Protein AF-A0A835Q3A0-F1 (afdb_monomer_lite)

Organism: Vanilla planifolia (NCBI:txid51239)

Foldseek 3Di:
DVVVVVVVVVVVVVLVVLVVVLVVLLVVLVVLVVQLVVCLLCVLAPCCVPPVVVVLCVVQQDPVCHPQRSLQVNAQVSLVVSQVSLVVSVVSCVVSVDPVPDVVVVVVVQQQPFPDDDDPLHTDGNLNVVVVVVLVVSLVSQLVSQLVVQLVVQDQVVQVVVVHGSVLSSLLSSLVSLVVSLLVLLLCLQVLCLQPTSVQVSSPHHNVNSVSSNLVSLVSSLVSLVSSLVSVCVSCVVVVNNCQCVAQDPDAFGNVLSVQLSVLSVQLNVCPPPVNCVVPVVSNVVSVVSVVSNLVSVCSGGHPSSNSNNVNSVVSNVVSVVVVVVVVPDDWAWDDWDQDPVRDIDIDTDDDDD

Radius of gyration: 24.84 Å; chains: 1; bounding box: 68×43×88 Å

InterPro domains:
  IPR013130 Ferric reductase transmembrane component-like domain [PF01794] (178-298)
  IPR050369 Respiratory burst oxidase/Ferric reductase [PTHR11972] (27-352)

Structure (mmCIF, N/CA/C/O backbone):
data_AF-A0A835Q3A0-F1
#
_entry.id   AF-A0A835Q3A0-F1
#
loop_
_atom_site.group_PDB
_atom_site.id
_atom_site.type_symbol
_atom_site.label_atom_id
_atom_site.label_alt_id
_atom_site.label_comp_id
_atom_site.label_asym_id
_atom_site.label_entity_id
_atom_site.label_seq_id
_atom_site.pdbx_PDB_ins_code
_atom_site.Cartn_x
_atom_site.Cartn_y
_atom_site.Cartn_z
_atom_site.occupancy
_atom_site.B_iso_or_equiv
_atom_site.auth_seq_id
_atom_site.auth_comp_id
_atom_site.auth_asym_id
_atom_site.auth_atom_id
_atom_site.pdbx_PDB_model_num
ATOM 1 N N . MET A 1 1 ? 6.844 18.617 -57.669 1.00 52.28 1 MET A N 1
ATOM 2 C CA . MET A 1 1 ? 7.181 19.299 -56.396 1.00 52.28 1 MET A CA 1
ATOM 3 C C . MET A 1 1 ? 6.012 19.268 -55.406 1.00 52.28 1 MET A C 1
ATOM 5 O O . MET A 1 1 ? 6.241 18.992 -54.233 1.00 52.28 1 MET A O 1
ATOM 9 N N . ASP A 1 2 ? 4.765 19.418 -55.865 1.00 52.25 2 ASP A N 1
ATOM 10 C CA . ASP A 1 2 ? 3.571 19.486 -54.996 1.00 52.25 2 ASP A CA 1
ATOM 11 C C . ASP A 1 2 ? 3.225 18.208 -54.213 1.00 52.25 2 ASP A C 1
ATOM 13 O O . ASP A 1 2 ? 2.749 18.283 -53.082 1.00 52.25 2 ASP A O 1
ATOM 17 N N . VAL A 1 3 ? 3.536 17.020 -54.742 1.00 52.47 3 VAL A N 1
ATOM 18 C CA . VAL A 1 3 ? 3.304 15.741 -54.034 1.00 52.47 3 VAL A CA 1
ATOM 19 C C . VAL A 1 3 ? 4.226 15.583 -52.812 1.00 52.47 3 VAL A C 1
ATOM 21 O O . VAL A 1 3 ? 3.828 15.022 -51.791 1.00 52.47 3 VAL A O 1
ATOM 24 N N . ILE A 1 4 ? 5.445 16.131 -52.882 1.00 52.09 4 ILE A N 1
ATOM 25 C CA . ILE A 1 4 ? 6.441 16.078 -51.798 1.00 52.09 4 ILE A CA 1
ATOM 26 C C . ILE A 1 4 ? 6.119 17.123 -50.718 1.00 52.09 4 ILE A C 1
ATOM 28 O O . ILE A 1 4 ? 6.243 16.849 -49.525 1.00 52.09 4 ILE A O 1
ATOM 32 N N . LEU A 1 5 ? 5.633 18.301 -51.116 1.00 48.31 5 LEU A N 1
ATOM 33 C CA . LEU A 1 5 ? 5.180 19.333 -50.180 1.00 48.31 5 LEU A CA 1
ATOM 34 C C . LEU A 1 5 ? 3.901 18.906 -49.442 1.00 48.31 5 LEU A C 1
ATOM 36 O O . LEU A 1 5 ? 3.820 19.067 -48.225 1.00 48.31 5 LEU A O 1
ATOM 40 N N . SER A 1 6 ? 2.947 18.273 -50.135 1.00 49.34 6 SER A N 1
ATOM 41 C CA . SER A 1 6 ? 1.714 17.740 -49.535 1.00 49.34 6 SER A CA 1
ATOM 42 C C . SER A 1 6 ? 1.980 16.612 -48.527 1.00 49.34 6 SER A C 1
ATOM 44 O O . SER A 1 6 ? 1.381 16.582 -47.447 1.00 49.34 6 SER A O 1
ATOM 46 N N . SER A 1 7 ? 2.916 15.703 -48.828 1.00 51.97 7 SER A N 1
ATOM 47 C CA . SER A 1 7 ? 3.287 14.614 -47.914 1.00 51.97 7 SER A CA 1
ATOM 48 C C . SER A 1 7 ? 4.068 15.116 -46.694 1.00 51.97 7 SER A C 1
ATOM 50 O O . SER A 1 7 ? 3.808 14.667 -45.577 1.00 51.97 7 SER A O 1
ATOM 52 N N . SER A 1 8 ? 4.950 16.105 -46.876 1.00 50.88 8 SER A N 1
ATOM 53 C CA . SER A 1 8 ? 5.692 16.755 -45.790 1.00 50.88 8 SER A CA 1
ATOM 54 C C . SER A 1 8 ? 4.768 17.530 -44.841 1.00 50.88 8 SER A C 1
ATOM 56 O O . SER A 1 8 ? 4.844 17.350 -43.625 1.00 50.88 8 SER A O 1
ATOM 58 N N . PHE A 1 9 ? 3.808 18.299 -45.372 1.00 54.09 9 PHE A N 1
ATOM 59 C CA . PHE A 1 9 ? 2.804 19.005 -44.563 1.00 54.09 9 PHE A CA 1
ATOM 60 C C . PHE A 1 9 ? 1.886 18.048 -43.789 1.00 54.09 9 PHE A C 1
ATOM 62 O O . PHE A 1 9 ? 1.622 18.276 -42.606 1.00 54.09 9 PHE A O 1
ATOM 69 N N . LYS A 1 10 ? 1.438 16.946 -44.410 1.00 55.72 10 LYS A N 1
ATOM 70 C CA . LYS A 1 10 ? 0.652 15.904 -43.722 1.00 55.72 10 LYS A CA 1
ATOM 71 C C . LYS A 1 10 ? 1.445 15.234 -42.600 1.00 55.72 10 LYS A C 1
ATOM 73 O O . LYS A 1 10 ? 0.894 15.006 -41.525 1.00 55.72 10 LYS A O 1
ATOM 78 N N . LYS A 1 11 ? 2.739 14.973 -42.813 1.00 60.59 11 LYS A N 1
ATOM 79 C CA . LYS A 1 11 ? 3.632 14.390 -41.802 1.00 60.59 11 LYS A CA 1
ATOM 80 C C . LYS A 1 11 ? 3.859 15.345 -40.623 1.00 60.59 11 LYS A C 1
ATOM 82 O O . LYS A 1 11 ? 3.692 14.941 -39.477 1.00 60.59 11 LYS A O 1
ATOM 87 N N . HIS A 1 12 ? 4.106 16.628 -40.891 1.00 60.19 12 HIS A N 1
ATOM 88 C CA . HIS A 1 12 ? 4.234 17.661 -39.854 1.00 60.19 12 HIS A CA 1
ATOM 89 C C . HIS A 1 12 ? 2.935 17.873 -39.055 1.00 60.19 12 HIS A C 1
ATOM 91 O O . HIS A 1 12 ? 2.967 18.049 -37.833 1.00 60.19 12 HIS A O 1
ATOM 97 N N . GLY A 1 13 ? 1.779 17.825 -39.726 1.00 63.88 13 GLY A N 1
ATOM 98 C CA . GLY A 1 13 ? 0.463 17.880 -39.086 1.00 63.88 13 GLY A CA 1
ATOM 99 C C . GLY A 1 13 ? 0.198 16.677 -38.176 1.00 63.88 13 GLY A C 1
ATOM 100 O O . GLY A 1 13 ? -0.228 16.857 -37.034 1.00 63.88 13 GLY A O 1
ATOM 101 N N . ALA A 1 14 ? 0.522 15.465 -38.636 1.00 66.12 14 ALA A N 1
ATOM 102 C CA . ALA A 1 14 ? 0.386 14.232 -37.859 1.00 66.12 14 ALA A CA 1
ATOM 103 C C . ALA A 1 14 ? 1.321 14.195 -36.634 1.00 66.12 14 ALA A C 1
ATOM 105 O O . ALA A 1 14 ? 0.900 13.803 -35.544 1.00 66.12 14 ALA A O 1
ATOM 106 N N . GLU A 1 15 ? 2.561 14.674 -36.763 1.00 70.81 15 GLU A N 1
ATOM 107 C CA . GLU A 1 15 ? 3.509 14.800 -35.645 1.00 70.81 15 GLU A CA 1
ATOM 108 C C . GLU A 1 15 ? 3.048 15.842 -34.611 1.00 70.81 15 GLU A C 1
ATOM 110 O O . GLU A 1 15 ? 3.158 15.637 -33.400 1.00 70.81 15 GLU A O 1
ATOM 115 N N . LYS A 1 16 ? 2.483 16.971 -35.058 1.00 74.38 16 LYS A N 1
ATOM 116 C CA . LYS A 1 16 ? 1.887 17.973 -34.159 1.00 74.38 16 LYS A CA 1
ATOM 117 C C . LYS A 1 16 ? 0.661 17.416 -33.430 1.00 74.38 16 LYS A C 1
ATOM 119 O O . LYS A 1 16 ? 0.540 17.619 -32.225 1.00 74.38 16 LYS A O 1
ATOM 124 N N . LEU A 1 17 ? -0.204 16.681 -34.126 1.00 78.06 17 LEU A N 1
ATOM 125 C CA . LEU A 1 17 ? -1.385 16.054 -33.535 1.00 78.06 17 LEU A CA 1
ATOM 126 C C . LEU A 1 17 ? -0.995 14.994 -32.493 1.00 78.06 17 LEU A C 1
ATOM 128 O O . LEU A 1 17 ? -1.511 15.012 -31.379 1.00 78.06 17 LEU A O 1
ATOM 132 N N . THR A 1 18 ? -0.025 14.132 -32.807 1.00 79.88 18 THR A N 1
ATOM 133 C CA . THR A 1 18 ? 0.486 13.098 -31.887 1.00 79.88 18 THR A CA 1
ATOM 134 C C . THR A 1 18 ? 1.050 13.714 -30.603 1.00 79.88 18 THR A C 1
ATOM 136 O O . THR A 1 18 ? 0.754 13.239 -29.508 1.00 79.88 18 THR A O 1
ATOM 139 N N . ARG A 1 19 ? 1.784 14.831 -30.709 1.00 80.38 19 ARG A N 1
ATOM 140 C CA . ARG A 1 19 ? 2.273 15.594 -29.547 1.00 80.38 19 ARG A CA 1
ATOM 141 C C . ARG A 1 19 ? 1.156 16.128 -28.661 1.00 80.38 19 ARG A C 1
ATOM 143 O O . ARG A 1 19 ? 1.252 16.040 -27.438 1.00 80.38 19 ARG A O 1
ATOM 150 N N . VAL A 1 20 ? 0.101 16.674 -29.266 1.00 85.44 20 VAL A N 1
ATOM 151 C CA . VAL A 1 20 ? -1.068 17.172 -28.527 1.00 85.44 20 VAL A CA 1
ATOM 152 C C . VAL A 1 20 ? -1.749 16.026 -27.778 1.00 85.44 20 VAL A C 1
ATOM 154 O O . VAL A 1 20 ? -2.040 16.174 -26.593 1.00 85.44 20 VAL A O 1
ATOM 157 N N . TRP A 1 21 ? -1.921 14.864 -28.416 1.00 87.00 21 TRP A N 1
ATOM 158 C CA . TRP A 1 21 ? -2.486 13.673 -27.773 1.00 87.00 21 TRP A CA 1
ATOM 159 C C . TRP A 1 21 ? -1.629 13.155 -26.616 1.00 87.00 21 TRP A C 1
ATOM 161 O O . TRP A 1 21 ? -2.157 12.926 -25.529 1.00 87.00 21 TRP A O 1
ATOM 171 N N . LEU A 1 22 ? -0.312 13.024 -26.801 1.00 86.50 22 LEU A N 1
ATOM 172 C CA . LEU A 1 22 ? 0.606 12.596 -25.738 1.00 86.50 22 LEU A CA 1
ATOM 173 C C . LEU A 1 22 ? 0.574 13.558 -24.544 1.00 86.50 22 LEU A C 1
ATOM 175 O O . LEU A 1 22 ? 0.519 13.123 -23.391 1.00 86.50 22 LEU A O 1
ATOM 179 N N . TRP A 1 23 ? 0.563 14.867 -24.804 1.00 87.69 23 TRP A N 1
ATOM 180 C CA . TRP A 1 23 ? 0.445 15.871 -23.751 1.00 87.69 23 TRP A CA 1
ATOM 181 C C . TRP A 1 23 ? -0.901 15.778 -23.024 1.00 87.69 23 TRP A C 1
ATOM 183 O O . TRP A 1 23 ? -0.919 15.739 -21.794 1.00 87.69 23 TRP A O 1
ATOM 193 N N . ALA A 1 24 ? -2.010 15.662 -23.760 1.00 90.19 24 ALA A N 1
ATOM 194 C CA . ALA A 1 24 ? -3.345 15.521 -23.186 1.00 90.19 24 ALA A CA 1
ATOM 195 C C . ALA A 1 24 ? -3.456 14.265 -22.307 1.00 90.19 24 ALA A C 1
ATOM 197 O O . ALA A 1 24 ? -3.886 14.358 -21.158 1.00 90.19 24 ALA A O 1
ATOM 198 N N . MET A 1 25 ? -2.987 13.109 -22.793 1.00 90.44 25 MET A N 1
ATOM 199 C CA . MET A 1 25 ? -2.938 11.868 -22.012 1.00 90.44 25 MET A CA 1
ATOM 200 C C . MET A 1 25 ? -2.140 12.051 -20.723 1.00 90.44 25 MET A C 1
ATOM 202 O O . MET A 1 25 ? -2.602 11.678 -19.648 1.00 90.44 25 MET A O 1
ATOM 206 N N . ARG A 1 26 ? -0.958 12.670 -20.806 1.00 87.88 26 ARG A N 1
ATOM 207 C CA . ARG A 1 26 ? -0.122 12.927 -19.632 1.00 87.88 26 ARG A CA 1
ATOM 208 C C . ARG A 1 26 ? -0.828 13.817 -18.609 1.00 87.88 26 ARG A C 1
ATOM 210 O O . ARG A 1 26 ? -0.766 13.519 -17.418 1.00 87.88 26 ARG A O 1
ATOM 217 N N . VAL A 1 27 ? -1.488 14.887 -19.053 1.00 90.81 27 VAL A N 1
ATOM 218 C CA . VAL A 1 27 ? -2.256 15.779 -18.172 1.00 90.81 27 VAL A CA 1
ATOM 219 C C . VAL A 1 27 ? -3.382 15.010 -17.488 1.00 90.81 27 VAL A C 1
ATOM 221 O O . VAL A 1 27 ? -3.492 15.081 -16.267 1.00 90.81 27 VAL A O 1
ATOM 224 N N . VAL A 1 28 ? -4.152 14.213 -18.234 1.00 94.25 28 VAL A N 1
ATOM 225 C CA . VAL A 1 28 ? -5.231 13.384 -17.674 1.00 94.25 28 VAL A CA 1
ATOM 226 C C . VAL A 1 28 ? -4.694 12.421 -16.613 1.00 94.25 28 VAL A C 1
ATOM 228 O O . VAL A 1 28 ? -5.225 12.383 -15.506 1.00 94.25 28 VAL A O 1
ATOM 231 N N . LEU A 1 29 ? -3.608 11.695 -16.897 1.00 91.94 29 LEU A N 1
ATOM 232 C CA . LEU A 1 29 ? -3.002 10.761 -15.940 1.00 91.94 29 LEU A CA 1
ATOM 233 C C . LEU A 1 29 ? -2.552 11.461 -14.648 1.00 91.94 29 LEU A C 1
ATOM 235 O O . LEU A 1 29 ? -2.793 10.950 -13.553 1.00 91.94 29 LEU A O 1
ATOM 239 N N . VAL A 1 30 ? -1.937 12.643 -14.759 1.00 90.12 30 VAL A N 1
ATOM 240 C CA . VAL A 1 30 ? -1.507 13.435 -13.595 1.00 90.12 30 VAL A CA 1
ATOM 241 C C . VAL A 1 30 ? -2.706 13.944 -12.797 1.00 90.12 30 VAL A C 1
ATOM 243 O O . VAL A 1 30 ? -2.702 13.832 -11.574 1.00 90.12 30 VAL A O 1
ATOM 246 N N . VAL A 1 31 ? -3.742 14.465 -13.459 1.00 94.12 31 VAL A N 1
ATOM 247 C CA . VAL A 1 31 ? -4.957 14.965 -12.793 1.00 94.12 31 VAL A CA 1
ATOM 248 C C . VAL A 1 31 ? -5.670 13.841 -12.043 1.00 94.12 31 VAL A C 1
ATOM 250 O O . VAL A 1 31 ? -6.028 14.020 -10.880 1.00 94.12 31 VAL A O 1
ATOM 253 N N . VAL A 1 32 ? -5.812 12.664 -12.660 1.00 95.25 32 VAL A N 1
ATOM 254 C CA . VAL A 1 32 ? -6.418 11.489 -12.014 1.00 95.25 32 VAL A CA 1
ATOM 255 C C . VAL A 1 32 ? -5.604 11.056 -10.792 1.00 95.25 32 VAL A C 1
ATOM 257 O O . VAL A 1 32 ? -6.180 10.794 -9.737 1.00 95.25 32 VAL A O 1
ATOM 260 N N . PHE A 1 33 ? -4.270 11.041 -10.886 1.00 92.12 33 PHE A N 1
ATOM 261 C CA . PHE A 1 33 ? -3.407 10.697 -9.753 1.00 92.12 33 PHE A CA 1
ATOM 262 C C . PHE A 1 33 ? -3.506 11.713 -8.606 1.00 92.12 33 PHE A C 1
ATOM 264 O O . PHE A 1 33 ? -3.620 11.326 -7.444 1.00 92.12 33 PHE A O 1
ATOM 271 N N . MET A 1 34 ? -3.519 13.012 -8.918 1.00 92.50 34 MET A N 1
ATOM 272 C CA . MET A 1 34 ? -3.687 14.071 -7.917 1.00 92.50 34 MET A CA 1
ATOM 273 C C . MET A 1 34 ? -5.058 13.997 -7.240 1.00 92.50 34 MET A C 1
ATOM 275 O O . MET A 1 34 ? -5.143 14.118 -6.018 1.00 92.50 34 MET A O 1
ATOM 279 N N . GLY A 1 35 ? -6.120 13.725 -8.005 1.00 94.44 35 GLY A N 1
ATOM 280 C CA . GLY A 1 35 ? -7.454 13.471 -7.463 1.00 94.44 35 GLY A CA 1
ATOM 281 C C . GLY A 1 35 ? -7.469 12.264 -6.524 1.00 94.44 35 GLY A C 1
ATOM 282 O O . GLY A 1 35 ? -8.010 12.342 -5.425 1.00 94.44 35 GLY A O 1
ATOM 283 N N . TRP A 1 36 ? -6.799 11.173 -6.898 1.00 94.31 36 TRP A N 1
ATOM 284 C CA . TRP A 1 36 ? -6.670 9.990 -6.046 1.00 94.31 36 TRP A CA 1
ATOM 285 C C . TRP A 1 36 ? -5.909 10.280 -4.738 1.00 94.31 36 TRP A C 1
ATOM 287 O O . TRP A 1 36 ? -6.351 9.864 -3.666 1.00 94.31 36 TRP A O 1
ATOM 297 N N . LEU A 1 37 ? -4.824 11.064 -4.778 1.00 92.50 37 LEU A N 1
ATOM 298 C CA . LEU A 1 37 ? -4.120 11.516 -3.568 1.00 92.50 37 LEU A CA 1
ATOM 299 C C . LEU A 1 37 ? -4.988 12.422 -2.684 1.00 92.50 37 LEU A C 1
ATOM 301 O O . LEU A 1 37 ? -4.987 12.268 -1.461 1.00 92.50 37 LEU A O 1
ATOM 305 N N . MET A 1 38 ? -5.765 13.330 -3.282 1.00 95.12 38 MET A N 1
ATOM 306 C CA . MET A 1 38 ? -6.716 14.174 -2.554 1.00 95.12 38 MET A CA 1
ATOM 307 C C . MET A 1 38 ? -7.722 13.323 -1.772 1.00 95.12 38 MET A C 1
ATOM 309 O O . MET A 1 38 ? -8.022 13.638 -0.620 1.00 95.12 38 MET A O 1
ATOM 313 N N . MET A 1 39 ? -8.202 12.220 -2.354 1.00 94.62 39 MET A N 1
ATOM 314 C CA . MET A 1 39 ? -9.125 11.321 -1.660 1.00 94.62 39 MET A CA 1
ATOM 315 C C . MET A 1 39 ? -8.502 10.720 -0.398 1.00 94.62 39 MET A C 1
ATOM 317 O O . MET A 1 39 ? -9.174 10.689 0.629 1.00 94.62 39 MET A O 1
ATOM 321 N N . TRP A 1 40 ? -7.222 10.331 -0.419 1.00 94.62 40 TRP A N 1
ATOM 322 C CA . TRP A 1 40 ? -6.516 9.862 0.781 1.00 94.62 40 TRP A CA 1
ATOM 323 C C . TRP A 1 40 ? -6.337 10.948 1.847 1.00 94.62 40 TRP A C 1
ATOM 325 O O . TRP A 1 40 ? -6.513 10.669 3.032 1.00 94.62 40 TRP A O 1
ATOM 335 N N . ILE A 1 41 ? -6.028 12.184 1.440 1.00 94.69 41 ILE A N 1
ATOM 336 C CA . ILE A 1 41 ? -5.879 13.330 2.355 1.00 94.69 41 ILE A CA 1
ATOM 337 C C . ILE A 1 41 ? -7.211 13.663 3.036 1.00 94.69 41 ILE A C 1
ATOM 339 O O . ILE A 1 41 ? -7.243 13.976 4.229 1.00 94.69 41 ILE A O 1
ATOM 343 N N . MET A 1 42 ? -8.310 13.591 2.281 1.00 95.44 42 MET A N 1
ATOM 344 C CA . MET A 1 42 ? -9.646 13.941 2.759 1.00 95.44 42 MET A CA 1
ATOM 345 C C . MET A 1 42 ? -10.302 12.823 3.566 1.00 95.44 42 MET A C 1
ATOM 347 O O . MET A 1 42 ? -11.060 13.135 4.483 1.00 95.44 42 MET A O 1
ATOM 351 N N . LEU A 1 43 ? -9.996 11.552 3.283 1.00 93.06 43 LEU A N 1
ATOM 352 C CA . LEU A 1 43 ? -10.567 10.371 3.940 1.00 93.06 43 LEU A CA 1
ATOM 353 C C . LEU A 1 43 ? -10.679 10.471 5.483 1.00 93.06 43 LEU A C 1
ATOM 355 O O . LEU A 1 43 ? -11.763 10.191 5.999 1.00 93.06 43 LEU A O 1
ATOM 359 N N . PRO A 1 44 ? -9.645 10.904 6.239 1.00 93.50 44 PRO A N 1
ATOM 360 C CA . PRO A 1 44 ? -9.724 11.008 7.701 1.00 93.50 44 PRO A CA 1
ATOM 361 C C . PRO A 1 44 ? -10.584 12.170 8.223 1.00 93.50 44 PRO A C 1
ATOM 363 O O . PRO A 1 44 ? -10.902 12.226 9.410 1.00 93.50 44 PRO A O 1
ATOM 366 N N . THR A 1 45 ? -10.951 13.131 7.374 1.00 93.88 45 THR A N 1
ATOM 367 C CA . THR A 1 45 ? -11.573 14.387 7.810 1.00 93.88 45 THR A CA 1
ATOM 368 C C . THR A 1 45 ? -13.055 14.231 8.175 1.00 93.88 45 THR A C 1
ATOM 370 O O . THR A 1 45 ? -13.778 13.360 7.675 1.00 93.88 45 THR A O 1
ATOM 373 N N . LYS A 1 46 ? -13.558 15.158 9.008 1.00 91.94 46 LYS A N 1
ATOM 374 C CA . LYS A 1 46 ? -15.002 15.282 9.292 1.00 91.94 46 LYS A CA 1
ATOM 375 C C . LYS A 1 46 ? -15.801 15.571 8.024 1.00 91.94 46 LYS A C 1
ATOM 377 O O . LYS A 1 46 ? -16.900 15.048 7.873 1.00 91.94 46 LYS A O 1
ATOM 382 N N . THR A 1 47 ? -15.246 16.369 7.111 1.00 93.12 47 THR A N 1
ATOM 383 C CA . THR A 1 47 ? -15.871 16.699 5.824 1.00 93.12 47 THR A CA 1
ATOM 384 C C . THR A 1 47 ? -16.144 15.441 5.013 1.00 93.12 47 THR A C 1
ATOM 386 O O . THR A 1 47 ? -17.270 15.248 4.547 1.00 93.12 47 THR A O 1
ATOM 389 N N . TYR A 1 48 ? -15.154 14.551 4.909 1.00 92.06 48 TYR A N 1
ATOM 390 C CA . TYR A 1 48 ? -15.349 13.286 4.218 1.00 92.06 48 TYR A CA 1
ATOM 391 C C . TYR A 1 48 ? -16.376 12.414 4.936 1.00 92.06 48 TYR A C 1
ATOM 393 O O . TYR A 1 48 ? -17.369 12.012 4.336 1.00 92.06 48 TYR A O 1
ATOM 401 N N . THR A 1 49 ? -16.180 12.186 6.236 1.00 86.94 49 THR A N 1
ATOM 402 C CA . THR A 1 49 ? -17.026 11.280 7.026 1.00 86.94 49 THR A CA 1
ATOM 403 C C . THR A 1 49 ? -18.498 11.706 7.033 1.00 86.94 49 THR A C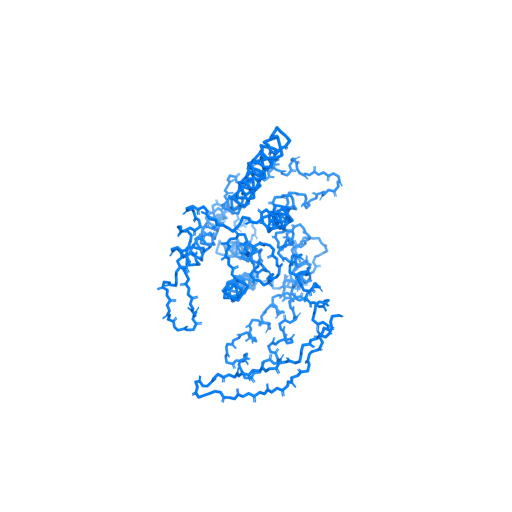 1
ATOM 405 O O . THR A 1 49 ? -19.376 10.864 6.868 1.00 86.94 49 THR A O 1
ATOM 408 N N . ASN A 1 50 ? -18.775 13.002 7.204 1.00 88.81 50 ASN A N 1
ATOM 409 C CA . ASN A 1 50 ? -20.132 13.502 7.431 1.00 88.81 50 ASN A CA 1
ATOM 410 C C . ASN A 1 50 ? -20.855 13.920 6.145 1.00 88.81 50 ASN A C 1
ATOM 412 O O . ASN A 1 50 ? -22.080 13.877 6.111 1.00 88.81 50 ASN A O 1
ATOM 416 N N . LYS A 1 51 ? -20.130 14.371 5.112 1.00 91.94 51 LYS A N 1
ATOM 417 C CA . LYS A 1 51 ? -20.740 14.899 3.879 1.00 91.94 51 LYS A CA 1
ATOM 418 C C . LYS A 1 51 ? -20.389 14.058 2.659 1.00 91.94 51 LYS A C 1
ATOM 420 O O . LYS A 1 51 ? -21.285 13.553 1.986 1.00 91.94 51 LYS A O 1
ATOM 425 N N . TRP A 1 52 ? -19.098 13.901 2.360 1.00 93.56 52 TRP A N 1
ATOM 426 C CA . TRP A 1 52 ? -18.699 13.300 1.083 1.00 93.56 52 TRP A CA 1
ATOM 427 C C . TRP A 1 52 ? -19.001 11.810 1.025 1.00 93.56 52 TRP A C 1
ATOM 429 O O . TRP A 1 52 ? -19.474 11.343 0.001 1.00 93.56 52 TRP A O 1
ATOM 439 N N . ASN A 1 53 ? -18.789 11.066 2.110 1.00 90.19 53 ASN A N 1
ATOM 440 C CA . ASN A 1 53 ? -19.023 9.627 2.122 1.00 90.19 53 ASN A CA 1
ATOM 441 C C . ASN A 1 53 ? -20.476 9.287 1.756 1.00 90.19 53 ASN A C 1
ATOM 443 O O . ASN A 1 53 ? -20.706 8.417 0.922 1.00 90.19 53 ASN A O 1
ATOM 447 N N . ALA A 1 54 ? -21.450 10.013 2.314 1.00 90.62 54 ALA A N 1
ATOM 448 C CA . ALA A 1 54 ? -22.864 9.831 1.986 1.00 90.62 54 ALA A CA 1
ATOM 449 C C . ALA A 1 54 ? -23.172 10.220 0.530 1.00 90.62 54 ALA A C 1
ATOM 451 O O . ALA A 1 54 ? -23.825 9.462 -0.184 1.00 90.62 54 ALA A O 1
ATOM 452 N N . MET A 1 55 ? -22.659 11.367 0.072 1.00 91.75 55 MET A N 1
ATOM 453 C CA . MET A 1 55 ? -22.847 11.848 -1.301 1.00 91.75 55 MET A CA 1
ATOM 454 C C . MET A 1 55 ? -22.260 10.883 -2.340 1.00 91.75 55 MET A C 1
ATOM 456 O O . MET A 1 55 ? -22.942 10.507 -3.289 1.00 91.75 55 MET A O 1
ATOM 460 N N . ILE A 1 56 ? -21.012 10.455 -2.147 1.00 91.19 56 ILE A N 1
ATOM 461 C CA . ILE A 1 56 ? -20.310 9.550 -3.060 1.00 91.19 56 ILE A CA 1
ATOM 462 C C . ILE A 1 56 ? -20.963 8.171 -3.024 1.00 91.19 56 ILE A C 1
ATOM 464 O O . ILE A 1 56 ? -21.182 7.589 -4.080 1.00 91.19 56 ILE A O 1
ATOM 468 N N . THR A 1 57 ? -21.317 7.658 -1.841 1.00 88.69 57 THR A N 1
ATOM 469 C CA . THR A 1 57 ? -22.002 6.361 -1.741 1.00 88.69 57 THR A CA 1
ATOM 470 C C . THR A 1 57 ? -23.329 6.405 -2.483 1.00 88.69 57 THR A C 1
ATOM 472 O O . THR A 1 57 ? -23.566 5.539 -3.306 1.00 88.69 57 THR A O 1
ATOM 475 N N . LYS A 1 58 ? -24.135 7.462 -2.334 1.00 88.44 58 LYS A N 1
ATOM 476 C CA . LYS A 1 58 ? -25.374 7.610 -3.113 1.00 88.44 58 LYS A CA 1
ATOM 477 C C . LYS A 1 58 ? -25.138 7.616 -4.632 1.00 88.44 58 LYS A C 1
ATOM 479 O O . LYS A 1 58 ? -25.977 7.127 -5.374 1.00 88.44 58 LYS A O 1
ATOM 484 N N . ALA A 1 59 ? -24.018 8.174 -5.092 1.00 87.81 59 ALA A N 1
ATOM 485 C CA . ALA A 1 59 ? -23.676 8.236 -6.513 1.00 87.81 59 ALA A CA 1
ATOM 486 C C . ALA A 1 59 ? -23.038 6.947 -7.066 1.00 87.81 59 ALA A C 1
ATOM 488 O O . ALA A 1 59 ? -22.960 6.778 -8.279 1.00 87.81 59 ALA A O 1
ATOM 489 N N . THR A 1 60 ? -22.533 6.065 -6.200 1.00 86.56 60 THR A N 1
ATOM 490 C CA . THR A 1 60 ? -21.752 4.875 -6.593 1.00 86.56 60 THR A CA 1
ATOM 491 C C . THR A 1 60 ? -22.388 3.558 -6.164 1.00 86.56 60 THR A C 1
ATOM 493 O O . THR A 1 60 ? -21.982 2.500 -6.652 1.00 86.56 60 THR A O 1
ATOM 496 N N . ASP A 1 61 ? -23.385 3.613 -5.283 1.00 79.94 61 ASP A N 1
ATOM 497 C CA . ASP A 1 61 ? -24.222 2.482 -4.924 1.00 79.94 61 ASP A CA 1
ATOM 498 C C . ASP A 1 61 ? -25.108 2.145 -6.124 1.00 79.94 61 ASP A C 1
ATOM 500 O O . ASP A 1 61 ? -25.966 2.916 -6.552 1.00 79.94 61 ASP A O 1
ATOM 504 N N . SER A 1 62 ? -24.810 1.008 -6.733 1.00 81.44 62 SER A N 1
ATOM 505 C CA . SER A 1 62 ? -25.474 0.507 -7.929 1.00 81.44 62 SER A CA 1
ATOM 506 C C . SER A 1 62 ? -25.763 -0.968 -7.730 1.00 81.44 62 SER A C 1
ATOM 508 O O . SER A 1 62 ? -25.055 -1.651 -6.991 1.00 81.44 62 SER A O 1
ATOM 510 N N . THR A 1 63 ? -26.761 -1.491 -8.437 1.00 77.06 63 THR A N 1
ATOM 511 C CA . THR A 1 63 ? -27.108 -2.919 -8.391 1.00 77.06 63 THR A CA 1
ATOM 512 C C . THR A 1 63 ? -25.933 -3.831 -8.755 1.00 77.06 63 THR A C 1
ATOM 514 O O . THR A 1 63 ? -25.843 -4.938 -8.236 1.00 77.06 63 THR A O 1
ATOM 517 N N . PHE A 1 64 ? -25.008 -3.361 -9.600 1.00 79.25 64 PHE A N 1
ATOM 518 C CA . PHE A 1 64 ? -23.836 -4.124 -10.031 1.00 79.25 64 PHE A CA 1
ATOM 519 C C . PHE A 1 64 ? -22.681 -4.106 -9.017 1.00 79.25 64 PHE A C 1
ATOM 521 O O . PHE A 1 64 ? -22.102 -5.148 -8.720 1.00 79.25 64 PHE A O 1
ATOM 528 N N . LEU A 1 65 ? -22.319 -2.933 -8.482 1.00 78.94 65 LEU A N 1
ATOM 529 C CA . LEU A 1 65 ? -21.155 -2.802 -7.592 1.00 78.94 65 LEU A CA 1
ATOM 530 C C . LEU A 1 65 ? -21.497 -2.888 -6.100 1.00 78.94 65 LEU A C 1
ATOM 532 O O . LEU A 1 65 ? -20.594 -3.102 -5.291 1.00 78.94 65 LEU A O 1
ATOM 536 N N . GLY A 1 66 ? -22.761 -2.693 -5.729 1.00 82.38 66 GLY A N 1
ATOM 537 C CA . GLY A 1 66 ? -23.258 -2.727 -4.356 1.00 82.38 66 GLY A CA 1
ATOM 538 C C . GLY A 1 66 ? -22.372 -1.987 -3.346 1.00 82.38 66 GLY A C 1
ATOM 539 O O . GLY A 1 66 ? -21.782 -0.938 -3.616 1.00 82.38 66 GLY A O 1
ATOM 540 N N . ARG A 1 67 ? -22.206 -2.597 -2.167 1.00 76.44 67 ARG A N 1
ATOM 541 C CA . ARG A 1 67 ? -21.538 -2.001 -0.993 1.00 76.44 67 ARG A CA 1
ATOM 542 C C . ARG A 1 67 ? -20.039 -1.709 -1.183 1.00 76.44 67 ARG A C 1
ATOM 544 O O . ARG A 1 67 ? -19.451 -0.968 -0.387 1.00 76.44 67 ARG A O 1
ATOM 551 N N . GLN A 1 68 ? -19.406 -2.283 -2.208 1.00 83.56 68 GLN A N 1
ATOM 552 C CA . GLN A 1 68 ? -18.007 -2.031 -2.574 1.00 83.56 68 GLN A CA 1
ATOM 553 C C . GLN A 1 68 ? -17.837 -0.967 -3.671 1.00 83.56 68 GLN A C 1
ATOM 555 O O . GLN A 1 68 ? -16.696 -0.590 -3.956 1.00 83.56 68 GLN A O 1
ATOM 560 N N . GLY A 1 69 ? -18.924 -0.445 -4.252 1.00 87.31 69 GLY A N 1
ATOM 561 C CA . GLY A 1 69 ? -18.889 0.503 -5.371 1.00 87.31 69 GLY A CA 1
ATOM 562 C C . GLY A 1 69 ? -18.057 1.747 -5.096 1.00 87.31 69 GLY A C 1
ATOM 563 O O . GLY A 1 69 ? -17.102 2.005 -5.830 1.00 87.31 69 GLY A O 1
ATOM 564 N N . THR A 1 70 ? -18.318 2.439 -3.981 1.00 89.81 70 THR A N 1
ATOM 565 C CA . THR A 1 70 ? -17.549 3.623 -3.561 1.00 89.81 70 THR A CA 1
ATOM 566 C C . THR A 1 70 ? -16.049 3.353 -3.565 1.00 89.81 70 THR A C 1
ATOM 568 O O . THR A 1 70 ? -15.272 4.086 -4.170 1.00 89.81 70 THR A O 1
ATOM 571 N N . ARG A 1 71 ? -15.613 2.280 -2.896 1.00 91.19 71 ARG A N 1
ATOM 572 C CA . ARG A 1 71 ? -14.183 2.003 -2.716 1.00 91.19 71 ARG A CA 1
ATOM 573 C C . ARG A 1 71 ? -13.534 1.522 -4.011 1.00 91.19 71 ARG A C 1
ATOM 575 O O . ARG A 1 71 ? -12.411 1.916 -4.312 1.00 91.19 71 ARG A O 1
ATOM 582 N N . THR A 1 72 ? -14.258 0.742 -4.807 1.00 91.75 72 THR A N 1
ATOM 583 C CA . THR A 1 72 ? -13.793 0.277 -6.118 1.00 91.75 72 THR A CA 1
ATOM 584 C C . THR A 1 72 ? -13.586 1.450 -7.072 1.00 91.75 72 THR A C 1
ATOM 586 O O . THR A 1 72 ? -12.505 1.590 -7.636 1.00 91.75 72 THR A O 1
ATOM 589 N N . LEU A 1 73 ? -14.575 2.333 -7.215 1.00 93.00 73 LEU A N 1
ATOM 590 C CA . LEU A 1 73 ? -14.516 3.446 -8.166 1.00 93.00 73 LEU A CA 1
ATOM 591 C C . LEU A 1 73 ? -13.576 4.570 -7.725 1.00 93.00 73 LEU A C 1
ATOM 593 O O . LEU A 1 73 ? -12.930 5.185 -8.566 1.00 93.00 73 LEU A O 1
ATOM 597 N N . VAL A 1 74 ? -13.473 4.835 -6.421 1.00 93.44 74 VAL A N 1
ATOM 598 C CA . VAL A 1 74 ? -12.646 5.935 -5.903 1.00 93.44 74 VAL A CA 1
ATOM 599 C C . VAL A 1 74 ? -11.188 5.524 -5.706 1.00 93.44 74 VAL A C 1
ATOM 601 O O . VAL A 1 74 ? -10.298 6.336 -5.942 1.00 93.44 74 VAL A O 1
ATOM 604 N N . PHE A 1 75 ? -10.915 4.287 -5.275 1.00 92.81 75 PHE A N 1
ATOM 605 C CA . PHE A 1 75 ? -9.559 3.881 -4.886 1.00 92.81 75 PHE A CA 1
ATOM 606 C C . PHE A 1 75 ? -8.926 2.857 -5.827 1.00 92.81 75 PHE A C 1
ATOM 608 O O . PHE A 1 75 ? -7.735 2.986 -6.110 1.00 92.81 75 PHE A O 1
ATOM 615 N N . ALA A 1 76 ? -9.688 1.889 -6.346 1.00 93.88 76 ALA A N 1
ATOM 616 C CA . ALA A 1 76 ? -9.143 0.866 -7.241 1.00 93.88 76 ALA A CA 1
ATOM 617 C C . ALA A 1 76 ? -9.071 1.340 -8.701 1.00 93.88 76 ALA A C 1
ATOM 619 O O . ALA A 1 76 ? -8.007 1.294 -9.322 1.00 93.88 76 ALA A O 1
ATOM 620 N N . PHE A 1 77 ? -10.187 1.833 -9.238 1.00 94.44 77 PHE A N 1
ATOM 621 C CA . PHE A 1 77 ? -10.319 2.206 -10.644 1.00 94.44 77 PHE A CA 1
ATOM 622 C C . PHE A 1 77 ? -9.296 3.256 -11.108 1.00 94.44 77 PHE A C 1
ATOM 624 O O . PHE A 1 77 ? -8.682 3.019 -12.147 1.00 94.44 77 PHE A O 1
ATOM 631 N N . PRO A 1 78 ? -9.011 4.354 -10.372 1.00 95.56 78 PRO A N 1
ATOM 632 C CA . PRO A 1 78 ? -8.075 5.373 -10.848 1.00 95.56 78 PRO A CA 1
ATOM 633 C C . PRO A 1 78 ? -6.664 4.829 -11.070 1.00 95.56 78 PRO A C 1
ATOM 635 O O . PRO A 1 78 ? -6.022 5.170 -12.057 1.00 95.56 78 PRO A O 1
ATOM 638 N N . ILE A 1 79 ? -6.189 3.934 -10.199 1.00 94.69 79 ILE A N 1
ATOM 639 C CA . ILE A 1 79 ? -4.859 3.331 -10.337 1.00 94.69 79 ILE A CA 1
ATOM 640 C C . ILE A 1 79 ? -4.809 2.360 -11.516 1.00 94.69 79 ILE A C 1
ATOM 642 O O . ILE A 1 79 ? -3.842 2.374 -12.276 1.00 94.69 79 ILE A O 1
ATOM 646 N N . LEU A 1 80 ? -5.851 1.545 -11.704 1.00 94.12 80 LEU A N 1
ATOM 647 C CA . LEU A 1 80 ? -5.941 0.648 -12.859 1.00 94.12 80 LEU A CA 1
ATOM 648 C C . LEU A 1 80 ? -6.026 1.437 -14.172 1.00 94.12 80 LEU A C 1
ATOM 650 O O . LEU A 1 80 ? -5.329 1.109 -15.132 1.00 94.12 80 LEU A O 1
ATOM 654 N N . PHE A 1 81 ? -6.805 2.520 -14.189 1.00 95.12 81 PHE A N 1
ATOM 655 C CA . PHE A 1 81 ? -6.882 3.453 -15.309 1.00 95.12 81 PHE A CA 1
ATOM 656 C C . PHE A 1 81 ? -5.514 4.071 -15.617 1.00 95.12 81 PHE A C 1
ATOM 658 O O . PHE A 1 81 ? -5.092 4.070 -16.772 1.00 95.12 81 PHE A O 1
ATOM 665 N N . ILE A 1 82 ? -4.779 4.531 -14.595 1.00 93.56 82 ILE A N 1
ATOM 666 C CA . ILE A 1 82 ? -3.428 5.074 -14.777 1.00 93.56 82 ILE A CA 1
ATOM 667 C C . ILE A 1 82 ? -2.471 4.007 -15.313 1.00 93.56 82 ILE A C 1
ATOM 669 O O . ILE A 1 82 ? -1.658 4.308 -16.182 1.00 93.56 82 ILE A O 1
ATOM 673 N N . ALA A 1 83 ? -2.558 2.763 -14.839 1.00 91.50 83 ALA A N 1
ATOM 674 C CA . ALA A 1 83 ? -1.685 1.691 -15.304 1.00 91.50 83 ALA A CA 1
ATOM 675 C C . ALA A 1 83 ? -1.915 1.373 -16.795 1.00 91.50 83 ALA A C 1
ATOM 677 O O . ALA A 1 83 ? -0.956 1.318 -17.573 1.00 91.50 83 ALA A O 1
ATOM 678 N N . VAL A 1 84 ? -3.177 1.228 -17.212 1.00 92.19 84 VAL A N 1
ATOM 679 C CA . VAL A 1 84 ? -3.551 0.953 -18.610 1.00 92.19 84 VAL A CA 1
ATOM 680 C C . VAL A 1 84 ? -3.255 2.156 -19.507 1.00 92.19 84 VAL A C 1
ATOM 682 O O . VAL A 1 84 ? -2.539 2.022 -20.500 1.00 92.19 84 VAL A O 1
ATOM 685 N N . GLY A 1 85 ? -3.729 3.349 -19.137 1.00 91.00 85 GLY A N 1
ATOM 686 C CA . GLY A 1 85 ? -3.474 4.583 -19.885 1.00 91.00 85 GLY A CA 1
ATOM 687 C C . GLY A 1 85 ? -1.986 4.930 -19.947 1.00 91.00 85 GLY A C 1
ATOM 688 O O . GLY A 1 85 ? -1.496 5.415 -20.962 1.00 91.00 85 GLY A O 1
ATOM 689 N N . GLY A 1 86 ? -1.243 4.601 -18.894 1.00 88.38 86 GLY A N 1
ATOM 690 C CA . GLY A 1 86 ? 0.204 4.708 -18.827 1.00 88.38 86 GLY A CA 1
ATOM 691 C C . GLY A 1 86 ? 0.938 3.771 -19.776 1.00 88.38 86 GLY A C 1
ATOM 692 O O . GLY A 1 86 ? 1.902 4.182 -20.415 1.00 88.38 86 GLY A O 1
ATOM 693 N N . CYS A 1 87 ? 0.474 2.525 -19.900 1.00 88.25 87 CYS A N 1
ATOM 694 C CA . CYS A 1 87 ? 1.008 1.576 -20.874 1.00 88.25 87 CYS A CA 1
ATOM 695 C C . CYS A 1 87 ? 0.808 2.096 -22.304 1.00 88.25 87 CYS A C 1
ATOM 697 O O . CYS A 1 87 ? 1.771 2.166 -23.067 1.00 88.25 87 CYS A O 1
ATOM 699 N N . LEU A 1 88 ? -0.405 2.560 -22.624 1.00 89.56 88 LEU A N 1
ATOM 700 C CA . LEU A 1 88 ? -0.713 3.161 -23.921 1.00 89.56 88 LEU A CA 1
ATOM 701 C C . LEU A 1 88 ? 0.148 4.404 -24.189 1.00 89.56 88 LEU A C 1
ATOM 703 O O . LEU A 1 88 ? 0.735 4.523 -25.260 1.00 89.56 88 LEU A O 1
ATOM 707 N N . TYR A 1 89 ? 0.276 5.300 -23.207 1.00 88.19 89 TYR A N 1
ATOM 708 C CA . TYR A 1 89 ? 1.105 6.502 -23.315 1.00 88.19 89 TYR A CA 1
ATOM 709 C C . TYR A 1 89 ? 2.570 6.163 -23.619 1.00 88.19 89 TYR A C 1
ATOM 711 O O . TYR A 1 89 ? 3.153 6.725 -24.543 1.00 88.19 89 TYR A O 1
ATOM 719 N N . LEU A 1 90 ? 3.166 5.229 -22.869 1.00 86.12 90 LEU A N 1
ATOM 720 C CA . LEU A 1 90 ? 4.559 4.822 -23.070 1.00 86.12 90 LEU A CA 1
ATOM 721 C C . LEU A 1 90 ? 4.765 4.144 -24.428 1.00 86.12 90 LEU A C 1
ATOM 723 O O . LEU A 1 90 ? 5.785 4.373 -25.075 1.00 86.12 90 LEU A O 1
ATOM 727 N N . HIS A 1 91 ? 3.791 3.353 -24.880 1.00 86.62 91 HIS A N 1
ATOM 728 C CA . HIS A 1 91 ? 3.833 2.714 -26.190 1.00 86.62 91 HIS A CA 1
ATOM 729 C C . HIS A 1 91 ? 3.766 3.738 -27.332 1.00 86.62 91 HIS A C 1
ATOM 731 O O . HIS A 1 91 ? 4.593 3.705 -28.242 1.00 86.62 91 HIS A O 1
ATOM 737 N N . LEU A 1 92 ? 2.841 4.700 -27.254 1.00 85.25 92 LEU A N 1
ATOM 738 C CA . LEU A 1 92 ? 2.723 5.780 -28.237 1.00 85.25 92 LEU A CA 1
ATOM 739 C C . LEU A 1 92 ? 3.963 6.680 -28.254 1.00 85.25 92 LEU A C 1
ATOM 741 O O . LEU A 1 92 ? 4.407 7.076 -29.327 1.00 85.25 92 LEU A O 1
ATOM 745 N N . LEU A 1 93 ? 4.555 6.955 -27.087 1.00 83.81 93 LEU A N 1
ATOM 746 C CA . LEU A 1 93 ? 5.804 7.710 -26.968 1.00 83.81 93 LEU A CA 1
ATOM 747 C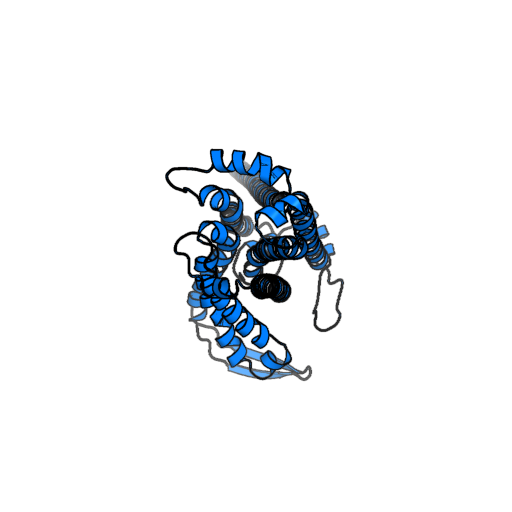 C . LEU A 1 93 ? 6.984 6.981 -27.631 1.00 83.81 93 LEU A C 1
ATOM 749 O O . LEU A 1 93 ? 7.849 7.607 -28.237 1.00 83.81 93 LEU A O 1
ATOM 753 N N . GLN A 1 94 ? 7.031 5.651 -27.517 1.00 83.44 94 GLN A N 1
ATOM 754 C CA . GLN A 1 94 ? 8.053 4.845 -28.180 1.00 83.44 94 GLN A CA 1
ATOM 755 C C . GLN A 1 94 ? 7.876 4.858 -29.705 1.00 83.44 94 GLN A C 1
ATOM 757 O O . GLN A 1 94 ? 8.864 4.988 -30.427 1.00 83.44 94 GLN A O 1
ATOM 762 N N . ILE A 1 95 ? 6.635 4.750 -30.191 1.00 81.56 95 ILE A N 1
ATOM 763 C CA . ILE A 1 95 ? 6.310 4.779 -31.627 1.00 81.56 95 ILE A CA 1
ATOM 764 C C . ILE A 1 95 ? 6.580 6.155 -32.238 1.00 81.56 95 ILE A C 1
ATOM 766 O O . ILE A 1 95 ? 7.083 6.233 -33.357 1.00 81.56 95 ILE A O 1
ATOM 770 N N . SER A 1 96 ? 6.284 7.242 -31.521 1.00 75.75 96 SER A N 1
ATOM 771 C CA . SER A 1 96 ? 6.464 8.604 -32.036 1.00 75.75 96 SER A CA 1
ATOM 772 C C . SER A 1 96 ? 7.933 8.996 -32.229 1.00 75.75 96 SER A C 1
ATOM 774 O O . SER A 1 96 ? 8.212 10.059 -32.779 1.00 75.75 96 SER A O 1
ATOM 776 N N . GLY A 1 97 ? 8.887 8.171 -31.775 1.00 66.19 97 GLY A N 1
ATOM 777 C CA . GLY A 1 97 ? 10.316 8.480 -31.840 1.00 66.19 97 GLY A CA 1
ATOM 778 C C . GLY A 1 97 ? 10.711 9.682 -30.977 1.00 66.19 97 GLY A C 1
ATOM 779 O O . GLY A 1 97 ? 11.859 10.133 -31.029 1.00 66.19 97 GLY A O 1
ATOM 780 N N . GLU A 1 98 ? 9.790 10.199 -30.157 1.00 61.31 98 GLU A N 1
ATOM 781 C CA . GLU A 1 98 ? 10.039 11.324 -29.273 1.00 61.31 98 GLU A CA 1
ATOM 782 C C . GLU A 1 98 ? 10.888 10.871 -28.087 1.00 61.31 98 GLU A C 1
ATOM 784 O O . GLU A 1 98 ? 10.411 10.546 -26.997 1.00 61.31 98 GLU A O 1
ATOM 789 N N . ARG A 1 99 ? 12.211 10.901 -28.270 1.00 53.16 99 ARG A N 1
ATOM 790 C CA . ARG A 1 99 ? 13.133 10.965 -27.135 1.00 53.16 99 ARG A CA 1
ATOM 791 C C . ARG A 1 99 ? 12.799 12.226 -26.354 1.00 53.16 99 ARG A C 1
ATOM 793 O O . ARG A 1 99 ? 13.082 13.308 -26.840 1.00 53.16 99 ARG A O 1
ATOM 800 N N . ASN A 1 100 ? 12.213 12.051 -25.172 1.00 50.69 100 ASN A N 1
ATOM 801 C CA . ASN A 1 100 ? 11.867 13.023 -24.125 1.00 50.69 100 ASN A CA 1
ATOM 802 C C . ASN A 1 100 ? 12.756 14.304 -24.104 1.00 50.69 100 ASN A C 1
ATOM 804 O O . ASN A 1 100 ? 13.617 14.469 -23.236 1.00 50.69 100 ASN A O 1
ATOM 808 N N . SER A 1 101 ? 12.575 15.214 -25.066 1.00 39.91 101 SER A N 1
ATOM 809 C CA . SER A 1 101 ? 13.492 16.328 -25.382 1.00 39.91 101 SER A CA 1
ATOM 810 C C . SER A 1 101 ? 12.940 17.699 -24.980 1.00 39.91 101 SER A C 1
ATOM 812 O O . SER A 1 101 ? 13.531 18.728 -25.296 1.00 39.91 101 SER A O 1
ATOM 814 N N . GLY A 1 102 ? 11.835 17.741 -24.231 1.00 40.91 102 GLY A N 1
ATOM 815 C CA . GLY A 1 102 ? 11.293 18.985 -23.681 1.00 40.91 102 GLY A CA 1
ATOM 816 C C . GLY A 1 102 ? 12.086 19.487 -22.468 1.00 40.91 102 GLY A C 1
ATOM 817 O O . GLY A 1 102 ? 12.514 18.697 -21.634 1.00 40.91 102 GLY A O 1
ATOM 818 N N . GLY A 1 103 ? 12.222 20.807 -22.292 1.00 40.91 103 GLY A N 1
ATOM 819 C CA . GLY A 1 103 ? 12.959 21.436 -21.176 1.00 40.91 103 GLY A CA 1
ATOM 820 C C . GLY A 1 103 ? 12.555 20.987 -19.756 1.00 40.91 103 GLY A C 1
ATOM 821 O O . GLY A 1 103 ? 13.345 21.109 -18.818 1.00 40.91 103 GLY A O 1
ATOM 822 N N . PHE A 1 104 ? 11.373 20.382 -19.590 1.00 44.19 104 PHE A N 1
ATOM 823 C CA . PHE A 1 104 ? 10.944 19.731 -18.348 1.00 44.19 104 PHE A CA 1
ATOM 824 C C . PHE A 1 104 ? 11.720 18.436 -18.038 1.00 44.19 104 PHE A C 1
ATOM 826 O O . PHE A 1 104 ? 12.010 18.176 -16.873 1.00 44.19 104 PHE A O 1
ATOM 833 N N . SER A 1 105 ? 12.128 17.652 -19.049 1.00 50.19 105 SER A N 1
ATOM 834 C CA . SER A 1 105 ? 12.994 16.476 -18.855 1.00 50.19 105 SER A CA 1
ATOM 835 C C . SER A 1 105 ? 14.378 16.890 -18.351 1.00 50.19 105 SER A C 1
ATOM 837 O O . SER A 1 105 ? 14.948 16.222 -17.493 1.00 50.19 105 SER A O 1
ATOM 839 N N . ARG A 1 106 ? 14.871 18.060 -18.780 1.00 49.97 106 ARG A N 1
ATOM 840 C CA . ARG A 1 106 ? 16.130 18.651 -18.307 1.00 49.97 106 ARG A CA 1
ATOM 841 C C . ARG A 1 106 ? 16.045 19.084 -16.829 1.00 49.97 106 ARG A C 1
ATOM 843 O O . ARG A 1 106 ? 16.971 18.805 -16.072 1.00 49.97 106 ARG A O 1
ATOM 850 N N . ARG A 1 107 ? 14.918 19.673 -16.388 1.00 51.44 107 ARG A N 1
ATOM 851 C CA . ARG A 1 107 ? 14.648 19.996 -14.964 1.00 51.44 107 ARG A CA 1
ATOM 852 C C . ARG A 1 107 ? 14.446 18.750 -14.093 1.00 51.44 107 ARG A C 1
ATOM 854 O O . ARG A 1 107 ? 15.030 18.676 -13.016 1.00 51.44 107 ARG A O 1
ATOM 861 N N . LEU A 1 108 ? 13.694 17.750 -14.561 1.00 55.53 108 LEU A N 1
ATOM 862 C CA . LEU A 1 108 ? 13.555 16.464 -13.861 1.00 55.53 108 LEU A CA 1
ATOM 863 C C . LEU A 1 108 ? 14.902 15.740 -13.745 1.00 55.53 108 LEU A C 1
ATOM 865 O O . LEU A 1 108 ? 15.197 15.180 -12.697 1.00 55.53 108 LEU A O 1
ATOM 869 N N . ASN A 1 109 ? 15.748 15.795 -14.776 1.00 59.72 109 ASN A N 1
ATOM 870 C CA . ASN A 1 109 ? 17.091 15.213 -14.738 1.00 59.72 109 ASN A CA 1
ATOM 871 C C . ASN A 1 109 ? 17.996 15.875 -13.690 1.00 59.72 109 ASN A C 1
ATOM 873 O O . ASN A 1 109 ? 18.838 15.190 -13.118 1.00 59.72 109 ASN A O 1
ATOM 877 N N . ALA A 1 110 ? 17.814 17.167 -13.389 1.00 61.94 110 ALA A N 1
ATOM 878 C CA . ALA A 1 110 ? 18.516 17.821 -12.283 1.00 61.94 110 ALA A CA 1
ATOM 879 C C . ALA A 1 110 ? 18.062 17.279 -10.913 1.00 61.94 110 ALA A C 1
ATOM 881 O O . ALA A 1 110 ? 18.895 17.048 -10.045 1.00 61.94 110 ALA A O 1
ATOM 882 N N . TRP A 1 111 ? 16.765 16.998 -10.748 1.00 57.31 111 TRP A N 1
ATOM 883 C CA . TRP A 1 111 ? 16.185 16.424 -9.521 1.00 57.31 111 TRP A CA 1
ATOM 884 C C . TRP A 1 111 ? 16.421 14.914 -9.366 1.00 57.31 111 TRP A C 1
ATOM 886 O O . TRP A 1 111 ? 16.328 14.380 -8.261 1.00 57.31 111 TRP A O 1
ATOM 896 N N . ARG A 1 112 ? 16.745 14.224 -10.465 1.00 63.41 112 ARG A N 1
ATOM 897 C CA . ARG A 1 112 ? 17.192 12.823 -10.482 1.00 63.41 112 ARG A CA 1
ATOM 898 C C . ARG A 1 112 ? 18.665 12.663 -10.122 1.00 63.41 112 ARG A C 1
ATOM 900 O O . ARG A 1 112 ? 19.120 11.532 -9.965 1.00 63.41 112 ARG A O 1
ATOM 907 N N . ARG A 1 113 ? 19.421 13.762 -10.004 1.00 63.22 113 ARG A N 1
ATOM 908 C CA . ARG A 1 113 ? 20.815 13.682 -9.567 1.00 63.22 113 ARG A CA 1
ATOM 909 C C . ARG A 1 113 ? 20.869 13.092 -8.154 1.00 63.22 113 ARG A C 1
ATOM 911 O O . ARG A 1 113 ? 20.026 13.437 -7.321 1.00 63.22 113 ARG A O 1
ATOM 918 N N . PRO A 1 114 ? 21.831 12.198 -7.889 1.00 62.12 114 PRO A N 1
ATOM 919 C CA . PRO A 1 114 ? 22.006 11.628 -6.566 1.00 62.12 114 PRO A CA 1
ATOM 920 C C . PRO A 1 114 ? 22.385 12.745 -5.593 1.00 62.12 114 PRO A C 1
ATOM 922 O O . PRO A 1 114 ? 23.393 13.418 -5.785 1.00 62.12 114 PRO A O 1
ATOM 925 N N . VAL A 1 115 ? 21.551 12.970 -4.578 1.00 61.78 115 VAL A N 1
ATOM 926 C CA . VAL A 1 115 ? 21.803 13.986 -3.542 1.00 61.78 115 VAL A CA 1
ATOM 927 C C . VAL A 1 115 ? 22.476 13.356 -2.334 1.00 61.78 115 VAL A C 1
ATOM 929 O O . VAL A 1 115 ? 23.343 13.970 -1.719 1.00 61.78 115 VAL A O 1
ATOM 932 N N . LEU A 1 116 ? 22.117 12.111 -2.015 1.00 52.62 116 LEU A N 1
ATOM 933 C CA . LEU A 1 116 ? 22.691 11.387 -0.893 1.00 52.62 116 LEU A CA 1
ATOM 934 C C . LEU A 1 116 ? 23.326 10.083 -1.376 1.00 52.62 116 LEU A C 1
ATOM 936 O O . LEU A 1 116 ? 22.645 9.163 -1.831 1.00 52.62 116 LEU A O 1
ATOM 940 N N . VAL A 1 117 ? 24.649 10.012 -1.242 1.00 56.31 117 VAL A N 1
ATOM 941 C CA . VAL A 1 117 ? 25.453 8.798 -1.417 1.00 56.31 117 VAL A CA 1
ATOM 942 C C . VAL A 1 117 ? 26.036 8.453 -0.050 1.00 56.31 117 VAL A C 1
ATOM 944 O O . VAL A 1 117 ? 27.191 8.750 0.235 1.00 56.31 117 VAL A O 1
ATOM 947 N N . ARG A 1 118 ? 25.216 7.918 0.863 1.00 43.97 118 ARG A N 1
ATOM 948 C CA . ARG A 1 118 ? 25.708 7.472 2.177 1.00 43.97 118 ARG A CA 1
ATOM 949 C C . ARG A 1 118 ? 25.030 6.181 2.639 1.00 43.97 118 ARG A C 1
ATOM 951 O O . ARG A 1 118 ? 23.820 6.138 2.842 1.00 43.97 118 ARG A O 1
ATOM 958 N N . GLY A 1 119 ? 25.855 5.161 2.887 1.00 53.94 119 GLY A N 1
ATOM 959 C CA . GLY A 1 119 ? 25.536 4.013 3.742 1.00 53.94 119 GLY A CA 1
ATOM 960 C C . GLY A 1 119 ? 24.398 3.086 3.264 1.00 53.94 119 GLY A C 1
ATOM 961 O O . GLY A 1 119 ? 24.072 3.063 2.077 1.00 53.94 119 GLY A O 1
ATOM 962 N N . PRO A 1 120 ? 23.780 2.297 4.175 1.00 49.19 120 PRO A N 1
ATOM 963 C CA . PRO A 1 120 ? 22.857 1.189 3.860 1.00 49.19 120 PRO A CA 1
ATOM 964 C C . PRO A 1 120 ? 21.563 1.596 3.128 1.00 49.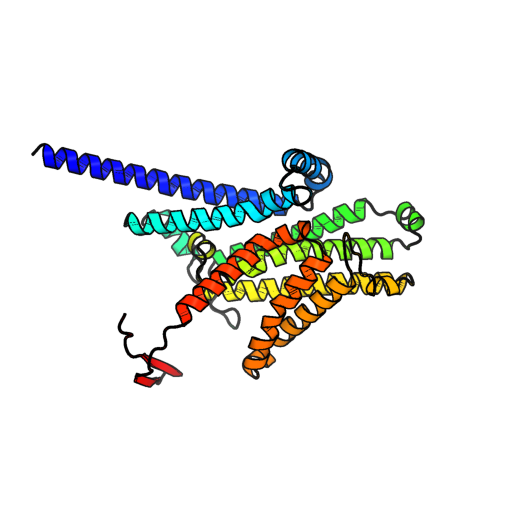19 120 PRO A C 1
ATOM 966 O O . PRO A 1 120 ? 20.784 0.732 2.732 1.00 49.19 120 PRO A O 1
ATOM 969 N N . LEU A 1 121 ? 21.342 2.899 2.938 1.00 45.28 121 LEU A N 1
ATOM 970 C CA . LEU A 1 121 ? 20.214 3.497 2.221 1.00 45.28 121 LEU A CA 1
ATOM 971 C C . LEU A 1 121 ? 20.460 3.599 0.702 1.00 45.28 121 LEU A C 1
ATOM 973 O O . LEU A 1 121 ? 19.529 3.836 -0.073 1.00 45.28 121 LEU A O 1
ATOM 977 N N . GLY A 1 122 ? 21.694 3.353 0.250 1.00 60.34 122 GLY A N 1
ATOM 978 C CA . GLY A 1 122 ? 22.100 3.431 -1.152 1.00 60.34 122 GLY A CA 1
ATOM 979 C C . GLY A 1 122 ? 21.962 4.839 -1.739 1.00 60.34 122 GLY A C 1
ATOM 980 O O . GLY A 1 122 ? 21.753 5.814 -1.027 1.00 60.34 122 GLY A O 1
ATOM 981 N N . VAL A 1 123 ? 22.060 4.941 -3.064 1.00 66.62 123 VAL A N 1
ATOM 982 C CA . VAL A 1 123 ? 21.939 6.217 -3.785 1.00 66.62 123 VAL A CA 1
ATOM 983 C C . VAL A 1 123 ? 20.479 6.694 -3.777 1.00 66.62 123 VAL A C 1
ATOM 985 O O . VAL A 1 123 ? 19.605 5.939 -4.207 1.00 66.62 123 VAL A O 1
ATOM 988 N N . LEU A 1 124 ? 20.217 7.900 -3.259 1.00 68.12 124 LEU A N 1
ATOM 989 C CA . LEU A 1 124 ? 18.894 8.544 -3.243 1.00 68.12 124 LEU A CA 1
ATOM 990 C C . LEU A 1 124 ? 18.931 9.868 -4.019 1.00 68.12 124 LEU A C 1
ATOM 992 O O . LEU A 1 124 ? 19.821 10.702 -3.816 1.00 68.12 124 LEU A O 1
ATOM 996 N N . SER A 1 125 ? 17.951 10.073 -4.894 1.00 74.94 125 SER A N 1
ATOM 997 C CA . SER A 1 125 ? 17.735 11.337 -5.609 1.00 74.94 125 SER A CA 1
ATOM 998 C C . SER A 1 125 ? 16.875 12.325 -4.805 1.00 74.94 125 SER A C 1
ATOM 1000 O O . SER A 1 125 ? 16.138 11.937 -3.897 1.00 74.94 125 SER A O 1
ATOM 1002 N N . ALA A 1 126 ? 16.929 13.621 -5.141 1.00 75.56 126 ALA A N 1
ATOM 1003 C CA . ALA A 1 126 ? 16.085 14.643 -4.497 1.00 75.56 126 ALA A CA 1
ATOM 1004 C C . ALA A 1 126 ? 14.588 14.324 -4.626 1.00 75.56 126 ALA A C 1
ATOM 1006 O O . ALA A 1 126 ? 13.815 14.517 -3.690 1.00 75.56 126 ALA A O 1
ATOM 1007 N N . MET A 1 127 ? 14.189 13.812 -5.792 1.00 73.31 127 MET A N 1
ATOM 1008 C CA . MET A 1 127 ? 12.812 13.417 -6.081 1.00 73.31 127 MET A CA 1
ATOM 1009 C C . MET A 1 127 ? 12.323 12.302 -5.151 1.00 73.31 127 MET A C 1
ATOM 1011 O O . MET A 1 127 ? 11.219 12.362 -4.620 1.00 73.31 127 MET A O 1
ATOM 1015 N N . GLU A 1 128 ? 13.168 11.306 -4.921 1.00 77.12 128 GLU A N 1
ATOM 1016 C CA . GLU A 1 128 ? 12.888 10.174 -4.043 1.00 77.12 128 GLU A CA 1
ATOM 1017 C C . GLU A 1 128 ? 12.730 10.591 -2.575 1.00 77.12 128 GLU A C 1
ATOM 1019 O O . GLU A 1 128 ? 11.827 10.113 -1.881 1.00 77.12 128 GLU A O 1
ATOM 1024 N N . ILE A 1 129 ? 13.554 11.538 -2.117 1.00 80.88 129 ILE A N 1
ATOM 1025 C CA . ILE A 1 129 ? 13.428 12.140 -0.784 1.00 80.88 129 ILE A CA 1
ATOM 1026 C C . ILE A 1 129 ? 12.113 12.918 -0.677 1.00 80.88 129 ILE A C 1
ATOM 1028 O O . ILE A 1 129 ? 11.370 12.722 0.282 1.00 80.88 129 ILE A O 1
ATOM 1032 N N . ALA A 1 130 ? 11.789 13.752 -1.669 1.00 83.25 130 ALA A N 1
ATOM 1033 C CA . ALA A 1 130 ? 10.554 14.533 -1.677 1.00 83.25 130 ALA A CA 1
ATOM 1034 C C . ALA A 1 130 ? 9.303 13.640 -1.615 1.00 83.25 130 ALA A C 1
ATOM 1036 O O . ALA A 1 130 ? 8.425 13.880 -0.787 1.00 83.25 130 ALA A O 1
ATOM 1037 N N . PHE A 1 131 ? 9.246 12.570 -2.417 1.00 82.38 131 PHE A N 1
ATOM 1038 C CA . PHE A 1 131 ? 8.137 11.612 -2.370 1.00 82.38 131 PHE A CA 1
ATOM 1039 C C . PHE A 1 131 ? 8.045 10.887 -1.025 1.00 82.38 131 PHE A C 1
ATOM 1041 O O . PHE A 1 131 ? 6.949 10.731 -0.488 1.00 82.38 131 PHE A O 1
ATOM 1048 N N . SER A 1 132 ? 9.183 10.485 -0.456 1.00 84.62 132 SER A N 1
ATOM 1049 C CA . SER A 1 132 ? 9.218 9.816 0.850 1.00 84.62 132 SER A CA 1
ATOM 1050 C C . SER A 1 132 ? 8.721 10.735 1.970 1.00 84.62 132 SER A C 1
ATOM 1052 O O . SER A 1 132 ? 7.920 10.315 2.803 1.00 84.62 132 SER A O 1
ATOM 1054 N N . LEU A 1 133 ? 9.137 12.007 1.963 1.00 88.38 133 LEU A N 1
ATOM 1055 C CA . LEU A 1 133 ? 8.685 13.015 2.925 1.00 88.38 133 LEU A CA 1
ATOM 1056 C C . LEU A 1 133 ? 7.198 13.337 2.763 1.00 88.38 133 LEU A C 1
ATOM 1058 O O . LEU A 1 133 ? 6.480 13.403 3.758 1.00 88.38 133 LEU A O 1
ATOM 1062 N N . GLN A 1 134 ? 6.715 13.489 1.528 1.00 88.50 134 GLN A N 1
ATOM 1063 C CA . GLN A 1 134 ? 5.296 13.719 1.256 1.00 88.50 134 GLN A CA 1
ATOM 1064 C C . GLN A 1 134 ? 4.438 12.545 1.740 1.00 88.50 134 GLN A C 1
ATOM 1066 O O . GLN A 1 134 ? 3.379 12.750 2.334 1.00 88.50 134 GLN A O 1
ATOM 1071 N N . PHE A 1 135 ? 4.896 11.313 1.516 1.00 91.31 135 PHE A N 1
ATOM 1072 C CA . PHE A 1 135 ? 4.197 10.127 1.990 1.00 91.31 135 PHE A CA 1
ATOM 1073 C C . PHE A 1 135 ? 4.181 10.047 3.522 1.00 91.31 135 PHE A C 1
ATOM 1075 O O . PHE A 1 135 ? 3.135 9.798 4.118 1.00 91.31 135 PHE A O 1
ATOM 1082 N N . LEU A 1 136 ? 5.309 10.332 4.178 1.00 92.56 136 LEU A N 1
ATOM 1083 C CA . LEU A 1 136 ? 5.371 10.398 5.638 1.00 92.56 136 LEU A CA 1
ATOM 1084 C C . LEU A 1 136 ? 4.434 11.483 6.195 1.00 92.56 136 LEU A C 1
ATOM 1086 O O . LEU A 1 136 ? 3.716 11.235 7.163 1.00 92.56 136 LEU A O 1
ATOM 1090 N N . ALA A 1 137 ? 4.381 12.651 5.552 1.00 94.69 137 ALA A N 1
ATOM 1091 C CA . ALA A 1 137 ? 3.451 13.717 5.908 1.00 94.69 137 ALA A CA 1
ATOM 1092 C C . ALA A 1 137 ? 1.987 13.268 5.772 1.00 94.69 137 ALA A C 1
ATOM 1094 O O . ALA A 1 137 ? 1.194 13.545 6.667 1.00 94.69 137 ALA A O 1
ATOM 1095 N N . LEU A 1 138 ? 1.633 12.521 4.716 1.00 94.38 138 LEU A N 1
ATOM 1096 C CA . LEU A 1 138 ? 0.293 11.943 4.552 1.00 94.38 138 LEU A CA 1
ATOM 1097 C C . LEU A 1 138 ? -0.061 10.987 5.700 1.00 94.38 138 LEU A C 1
ATOM 1099 O O . LEU A 1 138 ? -1.176 11.039 6.216 1.00 94.38 138 LEU A O 1
ATOM 1103 N N . VAL A 1 139 ? 0.875 10.135 6.120 1.00 95.50 139 VAL A N 1
ATOM 1104 C CA . VAL A 1 139 ? 0.668 9.176 7.217 1.00 95.50 139 VAL A CA 1
ATOM 1105 C C . VAL A 1 139 ? 0.479 9.900 8.551 1.00 95.50 139 VAL A C 1
ATOM 1107 O O . VAL A 1 139 ? -0.471 9.604 9.277 1.00 95.50 139 VAL A O 1
ATOM 1110 N N . ILE A 1 140 ? 1.334 10.883 8.855 1.00 95.94 140 ILE A N 1
ATOM 1111 C CA . ILE A 1 140 ? 1.242 11.696 10.078 1.00 95.94 140 ILE A CA 1
ATOM 1112 C C . ILE A 1 140 ? -0.057 12.506 10.089 1.00 95.94 140 ILE A C 1
ATOM 1114 O O . ILE A 1 140 ? -0.753 12.532 11.106 1.00 95.94 140 ILE A O 1
ATOM 1118 N N . TRP A 1 141 ? -0.413 13.123 8.959 1.00 96.62 141 TRP A N 1
ATOM 1119 C CA . TRP A 1 141 ? -1.673 13.841 8.775 1.00 96.62 141 TRP A CA 1
ATOM 1120 C C . TRP A 1 141 ? -2.867 12.926 9.035 1.00 96.62 141 TRP A C 1
ATOM 1122 O O . TRP A 1 141 ? -3.718 13.242 9.866 1.00 96.62 141 TRP A O 1
ATOM 1132 N N . ALA A 1 142 ? -2.908 11.769 8.371 1.00 95.94 142 ALA A N 1
ATOM 1133 C CA . ALA A 1 142 ? -4.004 10.827 8.508 1.00 95.94 142 ALA A CA 1
ATOM 1134 C C . ALA A 1 142 ? -4.151 10.353 9.952 1.00 95.94 142 ALA A C 1
ATOM 1136 O O . ALA A 1 142 ? -5.258 10.391 10.484 1.00 95.94 142 ALA A O 1
ATOM 1137 N N . LEU A 1 143 ? -3.049 9.971 10.604 1.00 95.19 143 LEU A N 1
ATOM 1138 C CA . LEU A 1 143 ? -3.064 9.523 11.993 1.00 95.19 143 LEU A CA 1
ATOM 1139 C C . LEU A 1 143 ? -3.560 10.628 12.934 1.00 95.19 143 LEU A C 1
ATOM 1141 O O . LEU A 1 143 ? -4.468 10.393 13.730 1.00 95.19 143 LEU A O 1
ATOM 1145 N N . SER A 1 144 ? -3.016 11.839 12.796 1.00 95.50 144 SER A N 1
ATOM 1146 C CA . SER A 1 144 ? -3.386 12.995 13.618 1.00 95.50 144 SER A CA 1
ATOM 1147 C C . SER A 1 144 ? -4.871 13.318 13.484 1.00 95.50 144 SER A C 1
ATOM 1149 O O . SER A 1 144 ? -5.587 13.382 14.480 1.00 95.50 144 SER A O 1
ATOM 1151 N N . VAL A 1 145 ? -5.365 13.450 12.250 1.00 95.75 145 VAL A N 1
ATOM 1152 C CA . VAL A 1 145 ? -6.766 13.797 11.994 1.00 95.75 145 VAL A CA 1
ATOM 1153 C C . VAL A 1 145 ? -7.699 12.677 12.443 1.00 95.75 145 VAL A C 1
ATOM 1155 O O . VAL A 1 145 ? -8.696 12.961 13.105 1.00 95.75 145 VAL A O 1
ATOM 1158 N N . TYR A 1 146 ? -7.386 11.412 12.151 1.00 94.25 146 TYR A N 1
ATOM 1159 C CA . TYR A 1 146 ? -8.205 10.287 12.599 1.00 94.25 146 TYR A CA 1
ATOM 1160 C C . TYR A 1 146 ? -8.348 10.250 14.123 1.00 94.25 146 TYR A C 1
ATOM 1162 O O . TYR A 1 146 ? -9.469 10.093 14.612 1.00 94.25 146 TYR A O 1
ATOM 1170 N N . ILE A 1 147 ? -7.248 10.433 14.862 1.00 93.06 147 ILE A N 1
ATOM 1171 C CA . ILE A 1 147 ? -7.261 10.467 16.330 1.00 93.06 147 ILE A CA 1
ATOM 1172 C C . ILE A 1 147 ? -8.053 11.679 16.827 1.00 93.06 147 ILE A C 1
ATOM 1174 O O . ILE A 1 147 ? -8.956 11.523 17.646 1.00 93.06 147 ILE A O 1
ATOM 1178 N N . SER A 1 148 ? -7.782 12.885 16.316 1.00 93.06 148 SER A N 1
ATOM 1179 C CA . SER A 1 148 ? -8.491 14.097 16.748 1.00 93.06 148 SER A CA 1
ATOM 1180 C C . SER A 1 148 ? -9.999 14.010 16.494 1.00 93.06 148 SER A C 1
ATOM 1182 O O . SER A 1 148 ? -10.807 14.387 17.346 1.00 93.06 148 SER A O 1
ATOM 1184 N N . VAL A 1 149 ? -10.405 13.489 15.333 1.00 90.81 149 VAL A N 1
ATOM 1185 C CA . VAL A 1 149 ? -11.820 13.310 14.987 1.00 90.81 149 VAL A CA 1
ATOM 1186 C C . VAL A 1 149 ? -12.462 12.222 15.842 1.00 90.81 149 VAL A C 1
ATOM 1188 O O . VAL A 1 149 ? -13.566 12.443 16.344 1.00 90.81 149 VAL A O 1
ATOM 1191 N N . GLY A 1 150 ? -11.791 11.086 16.033 1.00 87.19 150 GLY A N 1
ATOM 1192 C CA . GLY A 1 150 ? -12.266 9.989 16.872 1.00 87.19 150 GLY A CA 1
ATOM 1193 C C . GLY A 1 150 ? -12.459 10.416 18.325 1.00 87.19 150 GLY A C 1
ATOM 1194 O O . GLY A 1 150 ? -13.560 10.307 18.863 1.00 87.19 150 GLY A O 1
ATOM 1195 N N . PHE A 1 151 ? -11.445 11.040 18.926 1.00 91.88 151 PHE A N 1
ATOM 1196 C CA . PHE A 1 151 ? -11.493 11.494 20.318 1.00 91.88 151 PHE A CA 1
ATOM 1197 C C . PHE A 1 151 ? -12.530 12.591 20.545 1.00 91.88 151 PHE A C 1
ATOM 1199 O O . PHE A 1 151 ? -13.126 12.635 21.617 1.00 91.88 151 PHE A O 1
ATOM 1206 N N . SER A 1 152 ? -12.825 13.424 19.540 1.00 88.50 152 SER A N 1
ATOM 1207 C CA . SER A 1 152 ? -13.896 14.426 19.656 1.00 88.50 152 SER A CA 1
ATOM 1208 C C . SER A 1 152 ? -15.293 13.821 19.861 1.00 88.50 152 SER A C 1
ATOM 1210 O O . SER A 1 152 ? -16.201 14.528 20.289 1.00 88.50 152 SER A O 1
ATOM 1212 N N . LYS A 1 153 ? -15.472 12.523 19.574 1.00 84.88 153 LYS A N 1
ATOM 1213 C CA . LYS A 1 153 ? -16.727 11.788 19.788 1.00 84.88 153 LYS A CA 1
ATOM 1214 C C . LYS A 1 153 ? -16.770 11.044 21.128 1.00 84.88 153 LYS A C 1
ATOM 1216 O O . LYS A 1 153 ? -17.836 10.568 21.502 1.00 84.88 153 LYS A O 1
ATOM 1221 N N . ILE A 1 154 ? -15.644 10.939 21.838 1.00 88.50 154 ILE A N 1
ATOM 1222 C CA . ILE A 1 154 ? -15.506 10.127 23.052 1.00 88.50 154 ILE A CA 1
ATOM 1223 C C . ILE A 1 154 ? -15.422 11.043 24.273 1.00 88.50 154 ILE A C 1
ATOM 1225 O O . ILE A 1 154 ? -14.465 11.796 24.446 1.00 88.50 154 ILE A O 1
ATOM 1229 N N . ASN A 1 155 ? -16.403 10.933 25.163 1.00 89.00 155 ASN A N 1
ATOM 1230 C CA . ASN A 1 155 ? -16.414 11.591 26.465 1.00 89.00 155 ASN A CA 1
ATOM 1231 C C . ASN A 1 155 ? -16.775 10.593 27.580 1.00 89.00 155 ASN A C 1
ATOM 1233 O O . ASN A 1 155 ? -17.096 9.433 27.322 1.00 89.00 155 ASN A O 1
ATOM 1237 N N . SER A 1 156 ? -16.715 11.033 28.839 1.00 82.75 156 SER A N 1
ATOM 1238 C CA . SER A 1 156 ? -16.998 10.158 29.985 1.00 82.75 156 SER A CA 1
ATOM 1239 C C . SER A 1 156 ? -18.419 9.586 29.965 1.00 82.75 156 SER A C 1
ATOM 1241 O O . SER A 1 156 ? -18.616 8.464 30.416 1.00 82.75 156 SER A O 1
ATOM 1243 N N . LYS A 1 157 ? -19.399 10.310 29.403 1.00 82.19 157 LYS A N 1
ATOM 1244 C CA . LYS A 1 157 ? -20.790 9.841 29.303 1.00 82.19 157 LYS A CA 1
ATOM 1245 C C . LYS A 1 157 ? -20.932 8.724 28.268 1.00 82.19 157 LYS A C 1
ATOM 1247 O O . LYS A 1 157 ? -21.577 7.722 28.549 1.00 82.19 157 LYS A O 1
ATOM 1252 N N . THR A 1 158 ? -20.317 8.872 27.093 1.00 83.88 158 THR A N 1
ATOM 1253 C CA . THR A 1 158 ? -20.330 7.825 26.056 1.00 83.88 158 THR A CA 1
ATOM 1254 C C . THR A 1 158 ? -19.565 6.587 26.512 1.00 83.88 158 THR A C 1
ATOM 1256 O O . THR A 1 158 ? -20.054 5.484 26.334 1.00 83.88 158 THR A O 1
ATOM 1259 N N . ALA A 1 159 ? -18.415 6.761 27.173 1.00 83.50 159 ALA A N 1
ATOM 1260 C CA . ALA A 1 159 ? -17.642 5.638 27.702 1.00 83.50 159 ALA A CA 1
ATOM 1261 C C . ALA A 1 159 ? -18.413 4.872 28.794 1.00 83.50 159 ALA A C 1
ATOM 1263 O O . ALA A 1 159 ? -18.478 3.647 28.757 1.00 83.50 159 ALA A O 1
ATOM 1264 N N . ALA A 1 160 ? -19.070 5.593 29.712 1.00 79.69 160 ALA A N 1
ATOM 1265 C CA . ALA A 1 160 ? -19.911 4.983 30.740 1.00 79.69 160 ALA A CA 1
ATOM 1266 C C . ALA A 1 160 ? -21.120 4.236 30.150 1.00 79.69 160 ALA A C 1
ATOM 1268 O O . ALA A 1 160 ? -21.485 3.185 30.667 1.00 79.69 160 ALA A O 1
ATOM 1269 N N . LYS A 1 161 ? -21.708 4.737 29.052 1.00 83.50 161 LYS A N 1
ATOM 1270 C CA . LYS A 1 161 ? -22.797 4.054 28.332 1.00 83.50 161 LYS A CA 1
ATOM 1271 C C . LYS A 1 161 ? -22.365 2.690 27.788 1.00 83.50 161 LYS A C 1
ATOM 1273 O O . LYS A 1 161 ? -23.152 1.752 27.827 1.00 83.50 161 LYS A O 1
ATOM 1278 N N . ASP A 1 162 ? -21.122 2.585 27.332 1.00 80.88 162 ASP A N 1
ATOM 1279 C CA . ASP A 1 162 ? -20.544 1.343 26.815 1.00 80.88 162 ASP A CA 1
ATOM 1280 C C . ASP A 1 162 ? -19.930 0.469 27.931 1.00 80.88 162 ASP A C 1
ATOM 1282 O O . ASP A 1 162 ? -19.309 -0.554 27.652 1.00 80.88 162 ASP A O 1
ATOM 1286 N N . GLY A 1 163 ? -20.080 0.865 29.204 1.00 84.81 163 GLY A N 1
ATOM 1287 C CA . GLY A 1 163 ? -19.560 0.128 30.358 1.00 84.81 163 GLY A CA 1
ATOM 1288 C C . GLY A 1 163 ? -18.032 0.127 30.479 1.00 84.81 163 GLY A C 1
ATOM 1289 O O . GLY A 1 163 ? -17.477 -0.709 31.188 1.00 84.81 163 GLY A O 1
ATOM 1290 N N . VAL A 1 164 ? -17.333 1.046 29.801 1.00 89.38 164 VAL A N 1
ATOM 1291 C CA . VAL A 1 164 ? -15.862 1.097 29.752 1.00 89.38 164 VAL A CA 1
ATOM 1292 C C . VAL A 1 164 ? -15.304 2.402 30.316 1.00 89.38 164 VAL A C 1
ATOM 1294 O O . VAL A 1 164 ? -15.940 3.458 30.314 1.00 89.38 164 VAL A O 1
ATOM 1297 N N . LYS A 1 165 ? -14.057 2.363 30.790 1.00 91.44 165 LYS A N 1
ATOM 1298 C CA . LYS A 1 165 ? -13.337 3.564 31.233 1.00 91.44 165 LYS A CA 1
ATOM 1299 C C . LYS A 1 165 ? -12.969 4.435 30.029 1.00 91.44 165 LYS A C 1
ATOM 1301 O O . LYS A 1 165 ? -12.695 3.938 28.937 1.00 91.44 165 LYS A O 1
ATOM 1306 N N . LEU A 1 166 ? -12.858 5.749 30.244 1.00 91.25 166 LEU A N 1
ATOM 1307 C CA . LEU A 1 166 ? -12.528 6.712 29.182 1.00 91.25 166 LEU A CA 1
ATOM 1308 C C . LEU A 1 166 ? -11.243 6.351 28.416 1.00 91.25 166 LEU A C 1
ATOM 1310 O O . LEU A 1 166 ? -11.193 6.479 27.195 1.00 91.25 166 LEU A O 1
ATOM 1314 N N . TRP A 1 167 ? -10.204 5.897 29.121 1.00 92.38 167 TRP A N 1
ATOM 1315 C CA . TRP A 1 167 ? -8.941 5.514 28.490 1.00 92.38 167 TRP A CA 1
ATOM 1316 C C . TRP A 1 167 ? -9.075 4.241 27.636 1.00 92.38 167 TRP A C 1
ATOM 1318 O O . TRP A 1 167 ? -8.435 4.160 26.593 1.00 92.38 167 TRP A O 1
ATOM 1328 N N . GLN A 1 168 ? -9.944 3.296 28.019 1.00 92.94 168 GLN A N 1
ATOM 1329 C CA . GLN A 1 168 ? -10.211 2.068 27.257 1.00 92.94 168 GLN A CA 1
ATOM 1330 C C . GLN A 1 168 ? -10.923 2.399 25.945 1.00 92.94 168 GLN A C 1
ATOM 1332 O O . GLN A 1 168 ? -10.501 1.945 24.885 1.00 92.94 168 GLN A O 1
ATOM 1337 N N . ALA A 1 169 ? -11.936 3.271 25.995 1.00 92.12 169 ALA A N 1
ATOM 1338 C CA . ALA A 1 169 ? -12.623 3.757 24.798 1.00 92.12 169 ALA A CA 1
ATOM 1339 C C . ALA A 1 169 ? -11.664 4.491 23.843 1.00 92.12 169 ALA A C 1
ATOM 1341 O O . ALA A 1 169 ? -11.666 4.244 22.637 1.00 92.12 169 ALA A O 1
ATOM 1342 N N . LYS A 1 170 ? -10.794 5.359 24.381 1.00 93.38 170 LYS A N 1
ATOM 1343 C CA . LYS A 1 170 ? -9.762 6.045 23.586 1.00 93.38 170 LYS A CA 1
ATOM 1344 C C . LYS A 1 170 ? -8.753 5.069 22.976 1.00 93.38 170 LYS A C 1
ATOM 1346 O O . LYS A 1 170 ? -8.346 5.270 21.832 1.00 93.38 170 LYS A O 1
ATOM 1351 N N . LEU A 1 171 ? -8.361 4.023 23.705 1.00 94.88 171 LEU A N 1
ATOM 1352 C CA . LEU A 1 171 ? -7.435 3.003 23.213 1.00 94.88 171 LEU A CA 1
ATOM 1353 C C . LEU A 1 171 ? -8.058 2.189 22.072 1.00 94.88 171 LEU A C 1
ATOM 1355 O O . LEU A 1 171 ? -7.401 2.001 21.053 1.00 94.88 171 LEU A O 1
ATOM 1359 N N . LEU A 1 172 ? -9.324 1.780 22.200 1.00 93.25 172 LEU A N 1
ATOM 1360 C CA . LEU A 1 172 ? -10.065 1.071 21.149 1.00 93.25 172 LEU A CA 1
ATOM 1361 C C . LEU A 1 172 ? -10.217 1.914 19.876 1.00 93.25 172 LEU A C 1
ATOM 1363 O O . LEU A 1 172 ? -9.971 1.419 18.776 1.00 93.25 172 LEU A O 1
ATOM 1367 N N . ASP A 1 173 ? -10.569 3.199 20.004 1.00 93.94 173 ASP A N 1
ATOM 1368 C CA . ASP A 1 173 ? -10.643 4.086 18.836 1.00 93.94 173 ASP A CA 1
ATOM 1369 C C . ASP A 1 173 ? -9.264 4.260 18.189 1.00 93.94 173 ASP A C 1
ATOM 1371 O O . ASP A 1 173 ? -9.135 4.085 16.978 1.00 93.94 173 ASP A O 1
ATOM 1375 N N . SER A 1 174 ? -8.219 4.491 18.992 1.00 95.81 174 SER A N 1
ATOM 1376 C CA . SER A 1 174 ? -6.833 4.594 18.510 1.00 95.81 174 SER A CA 1
ATOM 1377 C C . SER A 1 174 ? -6.393 3.330 17.771 1.00 95.81 174 SER A C 1
ATOM 1379 O O . SER A 1 174 ? -5.825 3.427 16.683 1.00 95.81 174 SER A O 1
ATOM 1381 N N . ALA A 1 175 ? -6.712 2.150 18.312 1.00 96.00 175 ALA A N 1
ATOM 1382 C CA . ALA A 1 175 ? -6.431 0.864 17.687 1.00 96.00 175 ALA A CA 1
ATOM 1383 C C . ALA A 1 175 ? -7.075 0.786 16.297 1.00 96.00 175 ALA A C 1
ATOM 1385 O O . ALA A 1 175 ? -6.395 0.503 15.309 1.00 96.00 175 ALA A O 1
ATOM 1386 N N . LEU A 1 176 ? -8.359 1.135 16.175 1.00 94.56 176 LEU A N 1
ATOM 1387 C CA . LEU A 1 176 ? -9.047 1.185 14.885 1.00 94.56 176 LEU A CA 1
ATOM 1388 C C . LEU A 1 176 ? -8.388 2.182 13.915 1.00 94.56 176 LEU A C 1
ATOM 1390 O O . LEU A 1 176 ? -8.204 1.864 12.738 1.00 94.56 176 LEU A O 1
ATOM 1394 N N . ARG A 1 177 ? -7.996 3.376 14.388 1.00 95.38 177 ARG A N 1
ATOM 1395 C CA . ARG A 1 177 ? -7.333 4.394 13.549 1.00 95.38 177 ARG A CA 1
ATOM 1396 C C . ARG A 1 177 ? -5.982 3.920 13.018 1.00 95.38 177 ARG A C 1
ATOM 1398 O O . ARG A 1 177 ? -5.691 4.164 11.848 1.00 95.38 177 ARG A O 1
ATOM 1405 N N . LEU A 1 178 ? -5.200 3.204 13.826 1.00 97.00 178 LEU A N 1
ATOM 1406 C CA . LEU A 1 178 ? -3.934 2.601 13.397 1.00 97.00 178 LEU A CA 1
ATOM 1407 C C . LEU A 1 178 ? -4.143 1.610 12.245 1.00 97.00 178 LEU A C 1
ATOM 1409 O O . LEU A 1 178 ? -3.405 1.663 11.262 1.00 97.00 178 LEU A O 1
ATOM 1413 N N . GLY A 1 179 ? -5.190 0.780 12.307 1.00 95.25 179 GLY A N 1
ATOM 1414 C CA . GLY A 1 179 ? -5.555 -0.127 11.213 1.00 95.25 179 GLY A CA 1
ATOM 1415 C C . GLY A 1 179 ? -5.951 0.619 9.932 1.00 95.25 179 GLY A C 1
ATOM 1416 O O . GLY A 1 179 ? -5.492 0.285 8.841 1.00 95.25 179 GLY A O 1
ATOM 1417 N N . LEU A 1 180 ? -6.738 1.696 10.051 1.00 94.25 180 LEU A N 1
ATOM 1418 C CA . LEU A 1 180 ? -7.123 2.526 8.901 1.00 94.25 180 LEU A CA 1
ATOM 1419 C C . LEU A 1 180 ? -5.922 3.220 8.243 1.00 94.25 180 LEU A C 1
ATOM 1421 O O . LEU A 1 180 ? -5.843 3.251 7.017 1.00 94.25 180 LEU A O 1
ATOM 1425 N N . VAL A 1 181 ? -4.979 3.750 9.027 1.00 96.12 181 VAL A N 1
ATOM 1426 C CA . VAL A 1 181 ? -3.737 4.351 8.501 1.00 96.12 181 VAL A CA 1
ATOM 1427 C C . VAL A 1 181 ? -2.825 3.277 7.903 1.00 96.12 181 VAL A C 1
ATOM 1429 O O . VAL A 1 181 ? -2.223 3.486 6.848 1.00 96.12 181 VAL A O 1
ATOM 1432 N N . GLY A 1 182 ? -2.775 2.095 8.520 1.00 95.81 182 GLY A N 1
ATOM 1433 C CA . GLY A 1 182 ? -2.075 0.932 7.982 1.00 95.81 182 GLY A CA 1
ATOM 1434 C C . GLY A 1 182 ? -2.600 0.520 6.603 1.00 95.81 182 GLY A C 1
ATOM 1435 O O . GLY A 1 182 ? -1.799 0.203 5.727 1.00 95.81 182 GLY A O 1
ATOM 1436 N N . ASN A 1 183 ? -3.909 0.638 6.349 1.00 94.38 183 ASN A N 1
ATOM 1437 C CA . ASN A 1 183 ? -4.490 0.400 5.021 1.00 94.38 183 ASN A CA 1
ATOM 1438 C C . ASN A 1 183 ? -4.001 1.400 3.967 1.00 94.38 183 ASN A C 1
ATOM 1440 O O . ASN A 1 183 ? -3.764 0.996 2.830 1.00 94.38 183 ASN A O 1
ATOM 1444 N N . ILE A 1 184 ? -3.795 2.673 4.336 1.00 94.44 184 ILE A N 1
ATOM 1445 C CA . ILE A 1 184 ? -3.163 3.660 3.443 1.00 94.44 184 ILE A CA 1
ATOM 1446 C C . ILE A 1 184 ? -1.769 3.157 3.070 1.00 94.44 184 ILE A C 1
ATOM 1448 O O . ILE A 1 184 ? -1.432 3.073 1.899 1.00 94.44 184 ILE A O 1
ATOM 1452 N N . CYS A 1 185 ? -0.972 2.738 4.052 1.00 95.81 185 CYS A N 1
ATOM 1453 C CA . CYS A 1 185 ? 0.382 2.242 3.807 1.00 95.81 185 CYS A CA 1
ATOM 1454 C C . CYS A 1 185 ? 0.393 0.968 2.951 1.00 95.81 185 CYS A C 1
ATOM 1456 O O . CYS A 1 185 ? 1.194 0.837 2.025 1.00 95.81 185 CYS A O 1
ATOM 1458 N N . CYS A 1 186 ? -0.539 0.055 3.216 1.00 95.25 186 CYS A N 1
ATOM 1459 C CA . CYS A 1 186 ? -0.679 -1.199 2.492 1.00 95.25 186 CYS A CA 1
ATOM 1460 C C . CYS A 1 186 ? -1.120 -0.977 1.034 1.00 95.25 186 CYS A C 1
ATOM 1462 O O . CYS A 1 186 ? -0.640 -1.673 0.141 1.00 95.25 186 CYS A O 1
ATOM 1464 N N . ALA A 1 187 ? -1.940 0.045 0.758 1.00 94.50 187 ALA A N 1
ATOM 1465 C CA . ALA A 1 187 ? -2.362 0.387 -0.602 1.00 94.50 187 ALA A CA 1
ATOM 1466 C C . ALA A 1 187 ? -1.183 0.758 -1.516 1.00 94.50 187 ALA A C 1
ATOM 1468 O O . ALA A 1 187 ? -1.202 0.447 -2.706 1.00 94.50 187 ALA A O 1
ATOM 1469 N N . PHE A 1 188 ? -0.130 1.360 -0.957 1.00 93.38 188 PHE A N 1
ATOM 1470 C CA . PHE A 1 188 ? 1.085 1.711 -1.695 1.00 93.38 188 PHE A CA 1
ATOM 1471 C C . PHE A 1 188 ? 2.148 0.603 -1.668 1.00 93.38 188 PHE A C 1
ATOM 1473 O O . PHE A 1 188 ? 3.059 0.628 -2.491 1.00 93.38 188 PHE A O 1
ATOM 1480 N N . LEU A 1 189 ? 2.048 -0.382 -0.766 1.00 94.75 189 LEU A N 1
ATOM 1481 C CA . LEU A 1 189 ? 3.081 -1.399 -0.505 1.00 94.75 189 LEU A CA 1
ATOM 1482 C C . LEU A 1 189 ? 3.495 -2.203 -1.747 1.00 94.75 189 LEU A C 1
ATOM 1484 O O . LEU A 1 189 ? 4.662 -2.587 -1.877 1.00 94.75 189 LEU A O 1
ATOM 1488 N N . PHE A 1 190 ? 2.547 -2.466 -2.649 1.00 93.19 190 PHE A N 1
ATOM 1489 C CA . PHE A 1 190 ? 2.762 -3.314 -3.821 1.00 93.19 190 PHE A CA 1
ATOM 1490 C C . PHE A 1 190 ? 3.268 -2.554 -5.053 1.00 93.19 190 PHE A C 1
ATOM 1492 O O . PHE A 1 190 ? 3.895 -3.166 -5.914 1.00 93.19 190 PHE A O 1
ATOM 1499 N N . PHE A 1 191 ? 3.080 -1.232 -5.143 1.00 90.81 191 PHE A N 1
ATOM 1500 C CA . PHE A 1 191 ? 3.535 -0.457 -6.308 1.00 90.81 191 PHE A CA 1
ATOM 1501 C C . PHE A 1 191 ? 5.052 -0.543 -6.561 1.00 90.81 191 PHE A C 1
ATOM 1503 O O . PHE A 1 191 ? 5.447 -0.730 -7.711 1.00 90.81 191 PHE A O 1
ATOM 1510 N N . PRO A 1 192 ? 5.937 -0.487 -5.546 1.00 89.31 192 PRO A N 1
ATOM 1511 C CA . PRO A 1 192 ? 7.374 -0.527 -5.799 1.00 89.31 192 PRO A CA 1
ATOM 1512 C C . PRO A 1 192 ? 7.887 -1.901 -6.262 1.00 89.31 192 PRO A C 1
ATOM 1514 O O . PRO A 1 192 ? 8.988 -1.990 -6.802 1.00 89.31 192 PRO A O 1
ATOM 1517 N N . VAL A 1 193 ? 7.109 -2.976 -6.071 1.00 87.75 193 VAL A N 1
ATOM 1518 C CA . VAL A 1 193 ? 7.475 -4.344 -6.492 1.00 87.75 193 VAL A CA 1
ATOM 1519 C C . VAL A 1 193 ? 6.883 -4.746 -7.847 1.00 87.75 193 VAL A C 1
ATOM 1521 O O . VAL A 1 193 ? 7.221 -5.817 -8.366 1.00 87.75 193 VAL A O 1
ATOM 1524 N N . THR A 1 194 ? 6.072 -3.881 -8.468 1.00 85.94 194 THR A N 1
ATOM 1525 C CA . THR A 1 194 ? 5.570 -4.077 -9.835 1.00 85.94 194 THR A CA 1
ATOM 1526 C C . THR A 1 194 ? 6.626 -3.669 -10.874 1.00 85.94 194 THR A C 1
ATOM 1528 O O . THR A 1 194 ? 6.544 -2.595 -11.470 1.00 85.94 194 THR A O 1
ATOM 1531 N N . ARG A 1 195 ? 7.670 -4.488 -11.056 1.00 80.00 195 ARG A N 1
ATOM 1532 C CA . ARG A 1 195 ? 8.900 -4.114 -11.788 1.00 80.00 195 ARG A CA 1
ATOM 1533 C C . ARG A 1 195 ? 8.668 -3.832 -13.274 1.00 80.00 195 ARG A C 1
ATOM 1535 O O . ARG A 1 195 ? 9.369 -2.981 -13.811 1.00 80.00 195 ARG A O 1
ATOM 1542 N N . SER A 1 196 ? 7.722 -4.519 -13.914 1.00 73.50 196 SER A N 1
ATOM 1543 C CA . SER A 1 196 ? 7.382 -4.330 -15.331 1.00 73.50 196 SER A CA 1
ATOM 1544 C C . SER A 1 196 ? 6.118 -3.485 -15.539 1.00 73.50 196 SER A C 1
ATOM 1546 O O . SER A 1 196 ? 5.626 -3.381 -16.660 1.00 73.50 196 SER A O 1
ATOM 1548 N N . SER A 1 197 ? 5.571 -2.881 -14.477 1.00 78.81 197 SER A N 1
ATOM 1549 C CA . SER A 1 197 ? 4.405 -1.994 -14.575 1.00 78.81 197 SER A CA 1
ATOM 1550 C C . SER A 1 197 ? 4.781 -0.631 -15.155 1.00 78.81 197 SER A C 1
ATOM 1552 O O . SER A 1 197 ? 5.868 -0.109 -14.910 1.00 78.81 197 SER A O 1
ATOM 1554 N N . SER A 1 198 ? 3.836 -0.015 -15.866 1.00 74.44 198 SER A N 1
ATOM 1555 C CA . SER A 1 198 ? 3.942 1.347 -16.402 1.00 74.44 198 SER A CA 1
ATOM 1556 C C . SER A 1 198 ? 3.998 2.424 -15.312 1.00 74.44 198 SER A C 1
ATOM 1558 O O . SER A 1 198 ? 4.482 3.522 -15.576 1.00 74.44 198 SER A O 1
ATOM 1560 N N . LEU A 1 199 ? 3.565 2.123 -14.081 1.00 77.06 199 LEU A N 1
ATOM 1561 C CA . LEU A 1 199 ? 3.506 3.103 -12.992 1.00 77.06 199 LEU A CA 1
ATOM 1562 C C . LEU A 1 199 ? 4.875 3.705 -12.647 1.00 77.06 199 LEU A C 1
ATOM 1564 O O . LEU A 1 199 ? 4.980 4.922 -12.511 1.00 77.06 199 LEU A O 1
ATOM 1568 N N . LEU A 1 200 ? 5.925 2.881 -12.534 1.00 75.31 200 LEU A N 1
ATOM 1569 C CA . LEU A 1 200 ? 7.262 3.355 -12.146 1.00 75.31 200 LEU A CA 1
ATOM 1570 C C . LEU A 1 200 ? 7.925 4.198 -13.257 1.00 75.31 200 LEU A C 1
ATOM 1572 O O . LEU A 1 200 ? 8.401 5.298 -12.959 1.00 75.31 200 LEU A O 1
ATOM 1576 N N . PRO A 1 201 ? 7.900 3.785 -14.543 1.00 73.75 201 PRO A N 1
ATOM 1577 C CA . PRO A 1 201 ? 8.430 4.606 -15.630 1.00 73.75 201 PRO A CA 1
ATOM 1578 C C . PRO A 1 201 ? 7.711 5.948 -15.828 1.00 73.75 201 PRO A C 1
ATOM 1580 O O . PRO A 1 201 ? 8.370 6.923 -16.190 1.00 73.75 201 PRO A O 1
ATOM 1583 N N . LEU A 1 202 ? 6.399 6.042 -15.562 1.00 74.25 202 LEU A N 1
ATOM 1584 C CA . LEU A 1 202 ? 5.644 7.304 -15.683 1.00 74.25 202 LEU A CA 1
ATOM 1585 C C . LEU A 1 202 ? 6.169 8.399 -14.749 1.00 74.25 202 LEU A C 1
ATOM 1587 O O . LEU A 1 202 ? 6.246 9.565 -15.136 1.00 74.25 202 LEU A O 1
ATOM 1591 N N . ILE A 1 203 ? 6.551 8.017 -13.530 1.00 70.50 203 ILE A N 1
ATOM 1592 C CA . ILE A 1 203 ? 7.168 8.914 -12.542 1.00 70.50 203 ILE A CA 1
ATOM 1593 C C . ILE A 1 203 ? 8.694 8.976 -12.689 1.00 70.50 203 ILE A C 1
ATOM 1595 O O . ILE A 1 203 ? 9.346 9.841 -12.107 1.00 70.50 203 ILE A O 1
ATOM 1599 N N . GLY A 1 204 ? 9.270 8.112 -13.528 1.00 67.62 204 GLY A N 1
ATOM 1600 C CA . GLY A 1 204 ? 10.694 8.093 -13.825 1.00 67.62 204 GLY A CA 1
ATOM 1601 C C . GLY A 1 204 ? 11.557 7.366 -12.805 1.00 67.62 204 GLY A C 1
ATOM 1602 O O . GLY A 1 204 ? 12.746 7.674 -12.723 1.00 67.62 204 GLY A O 1
ATOM 1603 N N . LEU A 1 205 ? 10.971 6.448 -12.037 1.00 72.56 205 LEU A N 1
ATOM 1604 C CA . LEU A 1 205 ? 11.690 5.577 -11.113 1.00 72.56 205 LEU A CA 1
ATOM 1605 C C . LEU A 1 205 ? 12.047 4.253 -11.791 1.00 72.56 205 LEU A C 1
ATOM 1607 O O . LEU A 1 205 ? 11.314 3.754 -12.647 1.00 72.56 205 LEU A O 1
ATOM 1611 N N . THR A 1 206 ? 13.175 3.670 -11.386 1.00 77.56 206 THR A N 1
ATOM 1612 C CA . THR A 1 206 ? 13.559 2.320 -11.805 1.00 77.56 206 THR A CA 1
ATOM 1613 C C . THR A 1 206 ? 13.027 1.297 -10.810 1.00 77.56 206 THR A C 1
ATOM 1615 O O . THR A 1 206 ? 12.815 1.578 -9.627 1.00 77.56 206 THR A O 1
ATOM 1618 N N . SER A 1 207 ? 12.818 0.073 -11.282 1.00 76.00 207 SER A N 1
ATOM 1619 C CA . SER A 1 207 ? 12.393 -1.037 -10.431 1.00 76.00 207 SER A CA 1
ATOM 1620 C C . SER A 1 207 ? 13.426 -1.372 -9.347 1.00 76.00 207 SER A C 1
ATOM 1622 O O . SER A 1 207 ? 13.055 -1.749 -8.238 1.00 76.00 207 SER A O 1
ATOM 1624 N N . GLU A 1 208 ? 14.714 -1.175 -9.633 1.00 75.62 208 GLU A N 1
ATOM 1625 C CA . GLU A 1 208 ? 15.821 -1.404 -8.699 1.00 75.62 208 GLU A CA 1
ATOM 1626 C C . GLU A 1 208 ? 15.852 -0.387 -7.555 1.00 75.62 208 GLU A C 1
ATOM 1628 O O . GLU A 1 208 ? 16.005 -0.777 -6.395 1.00 75.62 208 GLU A O 1
ATOM 1633 N N . SER A 1 209 ? 15.650 0.907 -7.845 1.00 76.75 209 SER A N 1
ATOM 1634 C CA . SER A 1 209 ? 15.589 1.925 -6.786 1.00 76.75 209 SER A CA 1
ATOM 1635 C C . SER A 1 209 ? 14.320 1.777 -5.939 1.00 76.75 209 SER A C 1
ATOM 1637 O O . SER A 1 209 ? 14.336 2.036 -4.733 1.00 76.75 209 SER A O 1
ATOM 1639 N N . SER A 1 210 ? 13.249 1.254 -6.544 1.00 83.06 210 SER A N 1
ATOM 1640 C CA . SER A 1 210 ? 11.929 1.147 -5.926 1.00 83.06 210 SER A CA 1
ATOM 1641 C C . SER A 1 210 ? 11.838 0.123 -4.787 1.00 83.06 210 SER A C 1
ATOM 1643 O O . SER A 1 210 ? 11.035 0.290 -3.868 1.00 83.06 210 SER A O 1
ATOM 1645 N N . ILE A 1 211 ? 12.703 -0.899 -4.768 1.00 87.00 211 ILE A N 1
ATOM 1646 C CA . ILE A 1 211 ? 12.715 -1.927 -3.707 1.00 87.00 211 ILE A CA 1
ATOM 1647 C C . ILE A 1 211 ? 12.904 -1.302 -2.318 1.00 87.00 211 ILE A C 1
ATOM 1649 O O . ILE A 1 211 ? 12.335 -1.786 -1.338 1.00 87.00 211 ILE A O 1
ATOM 1653 N N . LYS A 1 212 ? 13.652 -0.197 -2.221 1.00 86.25 212 LYS A N 1
ATOM 1654 C CA . LYS A 1 212 ? 13.836 0.525 -0.958 1.00 86.25 212 LYS A CA 1
ATOM 1655 C C . LYS A 1 212 ? 12.493 1.004 -0.405 1.00 86.25 212 LYS A C 1
ATOM 1657 O O . LYS A 1 212 ? 12.222 0.773 0.767 1.00 86.25 212 LYS A O 1
ATOM 1662 N N . TYR A 1 213 ? 11.612 1.566 -1.234 1.00 87.75 213 TYR A N 1
ATOM 1663 C CA . TYR A 1 213 ? 10.287 2.007 -0.780 1.00 87.75 213 TYR A CA 1
ATOM 1664 C C . TYR A 1 213 ? 9.424 0.845 -0.313 1.00 87.75 213 TYR A C 1
ATOM 1666 O O . TYR A 1 213 ? 8.730 0.989 0.684 1.00 87.75 213 TYR A O 1
ATOM 1674 N N . HIS A 1 214 ? 9.502 -0.318 -0.966 1.00 93.12 214 HIS A N 1
ATOM 1675 C CA . HIS A 1 214 ? 8.801 -1.509 -0.482 1.00 93.12 214 HIS A CA 1
ATOM 1676 C C . HIS A 1 214 ? 9.270 -1.915 0.920 1.00 93.12 214 HIS A C 1
ATOM 1678 O O . HIS A 1 214 ? 8.441 -2.210 1.774 1.00 93.12 214 HIS A O 1
ATOM 1684 N N . ILE A 1 215 ? 10.581 -1.871 1.187 1.00 92.31 215 ILE A N 1
ATOM 1685 C CA . ILE A 1 215 ? 11.133 -2.167 2.519 1.00 92.31 215 ILE A CA 1
ATOM 1686 C C . ILE A 1 215 ? 10.604 -1.162 3.553 1.00 92.31 215 ILE A C 1
ATOM 1688 O O . ILE A 1 215 ? 10.104 -1.565 4.602 1.00 92.31 215 ILE A O 1
ATOM 1692 N N . TRP A 1 216 ? 10.667 0.138 3.253 1.00 91.75 216 TRP A N 1
ATOM 1693 C CA . TRP A 1 216 ? 10.186 1.195 4.152 1.00 91.75 216 TRP A CA 1
ATOM 1694 C C . TRP A 1 216 ? 8.677 1.092 4.419 1.00 91.75 216 TRP A C 1
ATOM 1696 O O . TRP A 1 216 ? 8.252 1.119 5.574 1.00 91.75 216 TRP A O 1
ATOM 1706 N N . LEU A 1 217 ? 7.872 0.911 3.369 1.00 94.44 217 LEU A N 1
ATOM 1707 C CA . LEU A 1 217 ? 6.428 0.694 3.476 1.00 94.44 217 LEU A CA 1
ATOM 1708 C C . LEU A 1 217 ? 6.114 -0.589 4.245 1.00 94.44 217 LEU A C 1
ATOM 1710 O O . LEU A 1 217 ? 5.203 -0.586 5.065 1.00 94.44 217 LEU A O 1
ATOM 1714 N N . GLY A 1 218 ? 6.885 -1.657 4.037 1.00 95.94 218 GLY A N 1
ATOM 1715 C CA . GLY A 1 218 ? 6.757 -2.912 4.772 1.00 95.94 218 GLY A CA 1
ATOM 1716 C C . GLY A 1 218 ? 6.952 -2.714 6.272 1.00 95.94 218 GLY A C 1
ATOM 1717 O O . GLY A 1 218 ? 6.098 -3.122 7.054 1.00 95.94 218 GLY A O 1
ATOM 1718 N N . HIS A 1 219 ? 8.013 -2.011 6.686 1.00 96.00 219 HIS A N 1
ATOM 1719 C CA . HIS A 1 219 ? 8.211 -1.660 8.097 1.00 96.00 219 HIS A CA 1
ATOM 1720 C C . HIS A 1 219 ? 7.048 -0.836 8.653 1.00 96.00 219 HIS A C 1
ATOM 1722 O O . HIS A 1 219 ? 6.586 -1.114 9.759 1.00 96.00 219 HIS A O 1
ATOM 1728 N N . LEU A 1 220 ? 6.554 0.144 7.895 1.00 95.62 220 LEU A N 1
ATOM 1729 C CA . LEU A 1 220 ? 5.470 1.011 8.343 1.00 95.62 220 LEU A CA 1
ATOM 1730 C C . LEU A 1 220 ? 4.150 0.242 8.505 1.00 95.62 220 LEU A C 1
ATOM 1732 O O . LEU A 1 220 ? 3.514 0.340 9.551 1.00 95.62 220 LEU A O 1
ATOM 1736 N N . VAL A 1 221 ? 3.778 -0.569 7.509 1.00 97.25 221 VAL A N 1
ATOM 1737 C CA . VAL A 1 221 ? 2.593 -1.441 7.539 1.00 97.25 221 VAL A CA 1
ATOM 1738 C C . VAL A 1 221 ? 2.664 -2.394 8.726 1.00 97.25 221 VAL A C 1
ATOM 1740 O O . VAL A 1 221 ? 1.724 -2.454 9.515 1.00 97.25 221 VAL A O 1
ATOM 1743 N N . MET A 1 222 ? 3.789 -3.091 8.897 1.00 97.81 222 MET A N 1
ATOM 1744 C CA . MET A 1 222 ? 3.938 -4.062 9.979 1.00 97.81 222 MET A CA 1
ATOM 1745 C C . MET A 1 222 ? 3.936 -3.407 11.358 1.00 97.81 222 MET A C 1
ATOM 1747 O O . MET A 1 222 ? 3.330 -3.946 12.280 1.00 97.81 222 MET A O 1
ATOM 1751 N N . THR A 1 223 ? 4.529 -2.220 11.500 1.00 97.56 223 THR A N 1
ATOM 1752 C CA . THR A 1 223 ? 4.498 -1.458 12.758 1.00 97.56 223 THR A CA 1
ATOM 1753 C C . THR A 1 223 ? 3.074 -1.022 13.102 1.00 97.56 223 THR A C 1
ATOM 1755 O O . THR A 1 223 ? 2.618 -1.247 14.221 1.00 97.56 223 THR A O 1
ATOM 1758 N N . LEU A 1 224 ? 2.343 -0.442 12.143 1.00 97.88 224 LEU A N 1
ATOM 1759 C CA . LEU A 1 224 ? 0.976 0.037 12.360 1.00 97.88 224 LEU A CA 1
ATOM 1760 C C . LEU A 1 224 ? -0.001 -1.110 12.632 1.00 97.88 224 LEU A C 1
ATOM 1762 O O . LEU A 1 224 ? -0.816 -0.997 13.543 1.00 97.88 224 LEU A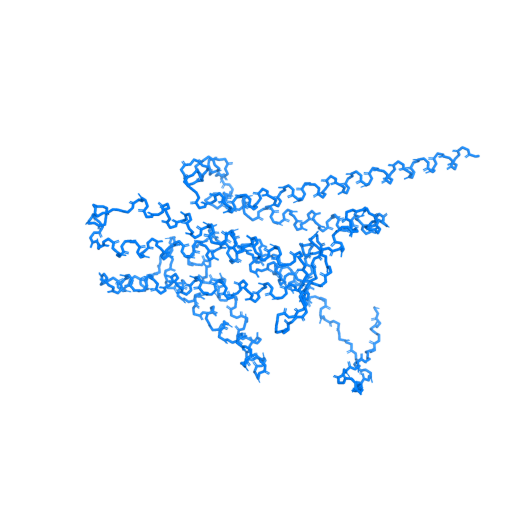 O 1
ATOM 1766 N N . PHE A 1 225 ? 0.089 -2.219 11.893 1.00 97.88 225 PHE A N 1
ATOM 1767 C CA . PHE A 1 225 ? -0.774 -3.384 12.110 1.00 97.88 225 PHE A CA 1
ATOM 1768 C C . PHE A 1 225 ? -0.454 -4.129 13.408 1.00 97.88 225 PHE A C 1
ATOM 1770 O O . PHE A 1 225 ? -1.377 -4.554 14.100 1.00 97.88 225 PHE A O 1
ATOM 1777 N N . SER A 1 226 ? 0.821 -4.210 13.800 1.00 98.12 226 SER A N 1
ATOM 1778 C CA . SER A 1 226 ? 1.192 -4.763 15.108 1.00 98.12 226 SER A CA 1
ATOM 1779 C C . SER A 1 226 ? 0.682 -3.886 16.250 1.00 98.12 226 SER A C 1
ATOM 1781 O O . SER A 1 226 ? 0.117 -4.402 17.208 1.00 98.12 226 SER A O 1
ATOM 1783 N N . ALA A 1 227 ? 0.820 -2.560 16.137 1.00 98.06 227 ALA A N 1
ATOM 1784 C CA . ALA A 1 227 ? 0.288 -1.624 17.124 1.00 98.06 227 ALA A CA 1
ATOM 1785 C C . ALA A 1 227 ? -1.249 -1.680 17.194 1.00 98.06 227 ALA A C 1
ATOM 1787 O O . ALA A 1 227 ? -1.808 -1.715 18.285 1.00 98.06 227 ALA A O 1
ATOM 1788 N N . HIS A 1 228 ? -1.929 -1.763 16.046 1.00 97.44 228 HIS A N 1
ATOM 1789 C CA . HIS A 1 228 ? -3.375 -1.985 15.954 1.00 97.44 228 HIS A CA 1
ATOM 1790 C C . HIS A 1 228 ? -3.808 -3.237 16.732 1.00 97.44 228 HIS A C 1
ATOM 1792 O O . HIS A 1 228 ? -4.649 -3.129 17.624 1.00 97.44 228 HIS A O 1
ATOM 1798 N N . GLY A 1 229 ? -3.199 -4.395 16.449 1.00 96.69 229 GLY A N 1
ATOM 1799 C CA . GLY A 1 229 ? -3.513 -5.649 17.140 1.00 96.69 229 GLY A CA 1
ATOM 1800 C C . GLY A 1 229 ? -3.208 -5.584 18.638 1.00 96.69 229 GLY A C 1
ATOM 1801 O O . GLY A 1 229 ? -4.059 -5.917 19.459 1.00 96.69 229 GLY A O 1
ATOM 1802 N N . LEU A 1 230 ? -2.032 -5.070 19.013 1.00 97.50 230 LEU A N 1
ATOM 1803 C CA . LEU A 1 230 ? -1.617 -4.958 20.412 1.00 97.50 230 LEU A CA 1
ATOM 1804 C C . LEU A 1 230 ? -2.553 -4.052 21.225 1.00 97.50 230 LEU A C 1
ATOM 1806 O O . LEU A 1 230 ? -2.928 -4.407 22.340 1.00 97.50 230 LEU A O 1
ATOM 1810 N N . CYS A 1 231 ? -2.970 -2.906 20.677 1.00 97.44 231 CYS A N 1
ATOM 1811 C CA . CYS A 1 231 ? -3.908 -2.014 21.357 1.00 97.44 231 CYS A CA 1
ATOM 1812 C C . CYS A 1 231 ? -5.275 -2.677 21.594 1.00 97.44 231 CYS A C 1
ATOM 1814 O O . CYS A 1 231 ? -5.844 -2.488 22.670 1.00 97.44 231 CYS A O 1
ATOM 1816 N N . PHE A 1 232 ? -5.784 -3.473 20.642 1.00 95.81 232 PHE A N 1
ATOM 1817 C CA . PHE A 1 232 ? -7.014 -4.251 20.836 1.00 95.81 232 PHE A CA 1
ATOM 1818 C C . PHE A 1 232 ? -6.853 -5.315 21.925 1.00 95.81 232 PHE A C 1
ATOM 1820 O O . PHE A 1 232 ? -7.684 -5.375 22.828 1.00 95.81 232 PHE A O 1
ATOM 1827 N N . ILE A 1 233 ? -5.756 -6.079 21.905 1.00 96.12 233 ILE A N 1
ATOM 1828 C CA . ILE A 1 233 ? -5.464 -7.101 22.922 1.00 96.12 233 ILE A CA 1
ATOM 1829 C C . ILE A 1 233 ? -5.410 -6.476 24.322 1.00 96.12 233 ILE A C 1
ATOM 1831 O O . ILE A 1 233 ? -6.071 -6.960 25.239 1.00 96.12 233 ILE A O 1
ATOM 1835 N N . VAL A 1 234 ? -4.683 -5.365 24.491 1.00 96.62 234 VAL A N 1
ATOM 1836 C CA . VAL A 1 234 ? -4.591 -4.651 25.777 1.00 96.62 234 VAL A CA 1
ATOM 1837 C C . VAL A 1 234 ? -5.964 -4.138 26.223 1.00 96.62 234 VAL A C 1
ATOM 1839 O O . VAL A 1 234 ? -6.332 -4.283 27.391 1.00 96.62 234 VAL A O 1
ATOM 1842 N N . ALA A 1 235 ? -6.751 -3.564 25.308 1.00 94.69 235 ALA A N 1
ATOM 1843 C CA . ALA A 1 235 ? -8.084 -3.066 25.626 1.00 94.69 235 ALA A CA 1
ATOM 1844 C C . ALA A 1 235 ? -9.037 -4.195 26.061 1.00 94.69 235 ALA A C 1
ATOM 1846 O O . ALA A 1 235 ? -9.702 -4.068 27.093 1.00 94.69 235 ALA A O 1
ATOM 1847 N N . TRP A 1 236 ? -9.064 -5.313 25.334 1.00 95.06 236 TRP A N 1
ATOM 1848 C CA . TRP A 1 236 ? -9.896 -6.475 25.652 1.00 95.06 236 TRP A CA 1
ATOM 1849 C C . TRP A 1 236 ? -9.464 -7.176 26.938 1.00 95.06 236 TRP A C 1
ATOM 1851 O O . TRP A 1 236 ? -10.315 -7.494 27.766 1.00 95.06 236 TRP A O 1
ATOM 1861 N N . ALA A 1 237 ? -8.159 -7.328 27.173 1.00 95.06 237 ALA A N 1
ATOM 1862 C CA . ALA A 1 237 ? -7.641 -7.845 28.437 1.00 95.06 237 ALA A CA 1
ATOM 1863 C C . ALA A 1 237 ? -8.084 -6.968 29.620 1.00 95.06 237 ALA A C 1
ATOM 1865 O O . ALA A 1 237 ? -8.581 -7.473 30.623 1.00 95.06 237 ALA A O 1
ATOM 1866 N N . SER A 1 238 ? -7.990 -5.640 29.480 1.00 94.31 238 SER A N 1
ATOM 1867 C CA . SER A 1 238 ? -8.358 -4.698 30.547 1.00 94.31 238 SER A CA 1
ATOM 1868 C C . SER A 1 238 ? -9.861 -4.613 30.844 1.00 94.31 238 SER A C 1
ATOM 1870 O O . SER A 1 238 ? -10.251 -4.096 31.890 1.00 94.31 238 SER A O 1
ATOM 1872 N N . THR A 1 239 ? -10.706 -5.069 29.918 1.00 92.00 239 THR A N 1
ATOM 1873 C CA . THR A 1 239 ? -12.174 -5.072 30.043 1.00 92.00 239 THR A CA 1
ATOM 1874 C C . THR A 1 239 ? -12.733 -6.465 30.340 1.00 92.00 239 THR A C 1
ATOM 1876 O O . THR A 1 239 ? -13.946 -6.618 30.448 1.00 92.00 239 THR A O 1
ATOM 1879 N N . GLY A 1 240 ? -11.873 -7.483 30.476 1.00 91.56 240 GLY A N 1
ATOM 1880 C CA . GLY A 1 240 ? -12.291 -8.874 30.669 1.00 91.56 240 GLY A CA 1
ATOM 1881 C C . GLY A 1 240 ? -12.925 -9.515 29.426 1.00 91.56 240 GLY A C 1
ATOM 1882 O O . GLY A 1 240 ? -13.544 -10.566 29.531 1.00 91.56 240 GLY A O 1
ATOM 1883 N N . GLN A 1 241 ? -12.775 -8.908 28.245 1.00 91.69 241 GLN A N 1
ATOM 1884 C CA . GLN A 1 241 ? -13.383 -9.351 26.983 1.00 91.69 241 GLN A CA 1
ATOM 1885 C C . GLN A 1 241 ? -12.372 -10.034 26.051 1.00 91.69 241 GLN A C 1
ATOM 1887 O O . GLN A 1 241 ? -12.472 -9.928 24.831 1.00 91.69 241 GLN A O 1
ATOM 1892 N N . ILE A 1 242 ? -11.376 -10.735 26.600 1.00 93.19 242 ILE A N 1
ATOM 1893 C CA . ILE A 1 242 ? -10.310 -11.354 25.793 1.00 93.19 242 ILE A CA 1
ATOM 1894 C C . ILE A 1 242 ? -10.844 -12.387 24.787 1.00 93.19 242 ILE A C 1
ATOM 1896 O O . ILE A 1 242 ? -10.241 -12.602 23.741 1.00 93.19 242 ILE A O 1
ATOM 1900 N N . SER A 1 243 ? -12.023 -12.959 25.049 1.00 94.06 243 SER A N 1
ATOM 1901 C CA . SER A 1 243 ? -12.726 -13.859 24.128 1.00 94.06 243 SER A CA 1
ATOM 1902 C C . SER A 1 243 ? -13.032 -13.230 22.764 1.00 94.06 243 SER A C 1
ATOM 1904 O O . SER A 1 243 ? -13.215 -13.966 21.798 1.00 94.06 243 SER A O 1
ATOM 1906 N N . GLN A 1 244 ? -13.022 -11.895 22.641 1.00 93.19 244 GLN A N 1
ATOM 1907 C CA . GLN A 1 244 ? -13.157 -11.199 21.357 1.00 93.19 244 GLN A CA 1
ATOM 1908 C C . GLN A 1 244 ? -12.055 -11.581 20.358 1.00 93.19 244 GLN A C 1
ATOM 1910 O O . GLN A 1 244 ? -12.319 -11.588 19.157 1.00 93.19 244 GLN A O 1
ATOM 1915 N N . MET A 1 245 ? -10.861 -11.959 20.826 1.00 94.06 245 MET A N 1
ATOM 1916 C CA . MET A 1 245 ? -9.771 -12.465 19.977 1.00 94.06 245 MET A CA 1
ATOM 1917 C C . MET A 1 245 ? -10.195 -13.694 19.164 1.00 94.06 245 MET A C 1
ATOM 1919 O O . MET A 1 245 ? -9.880 -13.821 17.986 1.00 94.06 245 MET A O 1
ATOM 1923 N N . LEU A 1 246 ? -11.015 -14.558 19.767 1.00 94.75 246 LEU A N 1
ATOM 1924 C CA . LEU A 1 246 ? -11.475 -15.815 19.175 1.00 94.75 246 LEU A CA 1
ATOM 1925 C C . LEU A 1 246 ? -12.692 -15.643 18.255 1.00 94.75 246 LEU A C 1
ATOM 1927 O O . LEU A 1 246 ? -13.238 -16.625 17.749 1.00 94.75 246 LEU A O 1
ATOM 1931 N N . LYS A 1 247 ? -13.146 -14.405 18.032 1.00 93.94 247 LYS A N 1
ATOM 1932 C CA . LYS A 1 247 ? -14.346 -14.137 17.247 1.00 93.94 247 LYS A CA 1
ATOM 1933 C C . LYS A 1 247 ? -14.079 -14.289 15.749 1.00 93.94 247 LYS A C 1
ATOM 1935 O O . LYS A 1 247 ? -13.242 -13.586 15.177 1.00 93.94 247 LYS A O 1
ATOM 1940 N N . TRP A 1 248 ? -14.860 -15.159 15.113 1.00 93.81 248 TRP A N 1
ATOM 1941 C CA . TRP A 1 248 ? -14.912 -15.322 13.663 1.00 93.81 248 TRP A CA 1
ATOM 1942 C C . TRP A 1 248 ? -16.301 -14.935 13.144 1.00 93.81 248 TRP A C 1
ATOM 1944 O O . TRP A 1 248 ? -17.214 -15.757 13.101 1.00 93.81 248 TRP A O 1
ATOM 1954 N N . ASP A 1 249 ? -16.477 -13.670 12.763 1.00 87.94 249 ASP A N 1
ATOM 1955 C CA . ASP A 1 249 ? -17.742 -13.187 12.202 1.00 87.94 249 ASP A CA 1
ATOM 1956 C C . ASP A 1 249 ? -17.847 -13.503 10.702 1.00 87.94 249 ASP A C 1
ATOM 1958 O O . ASP A 1 249 ? -16.907 -13.281 9.940 1.00 87.94 249 ASP A O 1
ATOM 1962 N N . ALA A 1 250 ? -19.018 -13.971 10.254 1.00 79.19 250 ALA A N 1
ATOM 1963 C CA . ALA A 1 250 ? -19.297 -14.202 8.830 1.00 79.19 250 ALA A CA 1
ATOM 1964 C C . ALA A 1 250 ? -19.492 -12.896 8.035 1.00 79.19 250 ALA A C 1
ATOM 1966 O O . ALA A 1 250 ? -19.302 -12.864 6.820 1.00 79.19 250 ALA A O 1
ATOM 1967 N N . ILE A 1 251 ? -19.893 -11.816 8.715 1.00 75.44 251 ILE A N 1
ATOM 1968 C CA . ILE A 1 251 ? -20.150 -10.502 8.121 1.00 75.44 251 ILE A CA 1
ATOM 1969 C C . ILE A 1 251 ? -19.428 -9.446 8.953 1.00 75.44 251 ILE A C 1
ATOM 1971 O O . ILE A 1 251 ? -19.655 -9.333 10.154 1.00 75.44 251 ILE A O 1
ATOM 1975 N N . GLY A 1 252 ? -18.620 -8.615 8.298 1.00 78.69 252 GLY A N 1
ATOM 1976 C CA . GLY A 1 252 ? -17.899 -7.528 8.956 1.00 78.69 252 GLY A CA 1
ATOM 1977 C C . GLY A 1 252 ? -16.455 -7.905 9.250 1.00 78.69 252 GLY A C 1
ATOM 1978 O O . GLY A 1 252 ? -15.742 -8.295 8.329 1.00 78.69 252 GLY A O 1
ATOM 1979 N N . VAL A 1 253 ? -16.024 -7.705 10.499 1.00 86.44 253 VAL A N 1
ATOM 1980 C CA . VAL A 1 253 ? -14.624 -7.867 10.901 1.00 86.44 253 VAL A CA 1
ATOM 1981 C C . VAL A 1 253 ? -14.420 -9.188 11.632 1.00 86.44 253 VAL A C 1
ATOM 1983 O O . VAL A 1 253 ? -14.984 -9.381 12.702 1.00 86.44 253 VAL A O 1
ATOM 1986 N N . SER A 1 254 ? -13.594 -10.077 11.079 1.00 93.44 254 SER A N 1
ATOM 1987 C CA . SER A 1 254 ? -13.235 -11.351 11.718 1.00 93.44 254 SER A CA 1
ATOM 1988 C C . SER A 1 254 ? -11.883 -11.232 12.425 1.00 93.44 254 SER A C 1
ATOM 1990 O O . SER A 1 254 ? -10.851 -11.061 11.771 1.00 93.44 254 SER A O 1
ATOM 1992 N N . ASN A 1 255 ? -11.866 -11.292 13.759 1.00 95.19 255 ASN A N 1
ATOM 1993 C CA . ASN A 1 255 ? -10.665 -11.030 14.562 1.00 95.19 255 ASN A CA 1
ATOM 1994 C C . ASN A 1 255 ? -9.618 -12.131 14.400 1.00 95.19 255 ASN A C 1
ATOM 1996 O O . ASN A 1 255 ? -8.464 -11.819 14.121 1.00 95.19 255 ASN A O 1
ATOM 2000 N N . VAL A 1 256 ? -10.032 -13.400 14.441 1.00 96.38 256 VAL A N 1
ATOM 2001 C CA . VAL A 1 256 ? -9.130 -14.544 14.223 1.00 96.38 256 VAL A CA 1
ATOM 2002 C C . VAL A 1 256 ? -8.469 -14.471 12.844 1.00 96.38 256 VAL A C 1
ATOM 2004 O O . VAL A 1 256 ? -7.272 -14.718 12.713 1.00 96.38 256 VAL A O 1
ATOM 2007 N N . ALA A 1 257 ? -9.209 -14.073 11.803 1.00 96.75 257 ALA A N 1
ATOM 2008 C CA . ALA A 1 257 ? -8.613 -13.838 10.489 1.00 96.75 257 ALA A CA 1
ATOM 2009 C C . ALA A 1 257 ? -7.569 -12.705 10.539 1.00 96.75 257 ALA A C 1
ATOM 2011 O O . ALA A 1 257 ? -6.495 -12.828 9.956 1.00 96.75 257 ALA A O 1
ATOM 2012 N N . GLY A 1 258 ? -7.835 -11.630 11.283 1.00 96.81 258 GLY A N 1
ATOM 2013 C CA . GLY A 1 258 ? -6.870 -10.551 11.507 1.00 96.81 258 GLY A CA 1
ATOM 2014 C C . GLY A 1 258 ? -5.600 -11.025 12.215 1.00 96.81 258 GLY A C 1
ATOM 2015 O O . GLY A 1 258 ? -4.497 -10.667 11.804 1.00 96.81 258 GLY A O 1
ATOM 2016 N N . GLU A 1 259 ? -5.738 -11.886 13.222 1.00 96.88 259 GLU A N 1
ATOM 2017 C CA . GLU A 1 259 ? -4.613 -12.486 13.942 1.00 96.88 259 GLU A CA 1
ATOM 2018 C C . GLU A 1 259 ? -3.773 -13.387 13.033 1.00 96.88 259 GLU A C 1
ATOM 2020 O O . GLU A 1 259 ? -2.553 -13.239 12.986 1.00 96.88 259 GLU A O 1
ATOM 2025 N N . LEU A 1 260 ? -4.401 -14.260 12.239 1.00 97.88 260 LEU A N 1
ATOM 2026 C CA . LEU A 1 260 ? -3.699 -15.121 11.279 1.00 97.88 260 LEU A CA 1
ATOM 2027 C C . LEU A 1 260 ? -2.990 -14.313 10.182 1.00 97.88 260 LEU A C 1
ATOM 2029 O O . LEU A 1 260 ? -1.864 -14.646 9.786 1.00 97.88 260 LEU A O 1
ATOM 2033 N N . ALA A 1 261 ? -3.613 -13.225 9.718 1.00 97.94 261 ALA A N 1
ATOM 2034 C CA . ALA A 1 261 ? -2.978 -12.283 8.805 1.00 97.94 261 ALA A CA 1
ATOM 2035 C C . ALA A 1 261 ? -1.748 -11.644 9.462 1.00 97.94 261 ALA A C 1
ATOM 2037 O O . ALA A 1 261 ? -0.659 -11.677 8.885 1.00 97.94 261 ALA A O 1
ATOM 2038 N N . LEU A 1 262 ? -1.885 -11.119 10.684 1.00 97.81 262 LEU A N 1
ATOM 2039 C CA . LEU A 1 262 ? -0.790 -10.475 11.405 1.00 97.81 262 LEU A CA 1
ATOM 2040 C C . LEU A 1 262 ? 0.350 -11.455 11.700 1.00 97.81 262 LEU A C 1
ATOM 2042 O O . LEU A 1 262 ? 1.501 -11.102 11.471 1.00 97.81 262 LEU A O 1
ATOM 2046 N N . LEU A 1 263 ? 0.062 -12.688 12.120 1.00 97.88 263 LEU A N 1
ATOM 2047 C CA . LEU A 1 263 ? 1.069 -13.730 12.352 1.00 97.88 263 LEU A CA 1
ATOM 2048 C C . LEU A 1 263 ? 1.854 -14.055 11.077 1.00 97.88 263 LEU A C 1
ATOM 2050 O O . LEU A 1 263 ? 3.086 -14.088 11.102 1.00 97.88 263 LEU A O 1
ATOM 2054 N N . SER A 1 264 ? 1.159 -14.212 9.946 1.00 98.06 264 SER A N 1
ATOM 2055 C CA . SER A 1 264 ? 1.797 -14.401 8.635 1.00 98.06 264 SER A CA 1
ATOM 2056 C C . SER A 1 264 ? 2.681 -13.202 8.275 1.00 98.06 264 SER A C 1
ATOM 2058 O O . SER A 1 264 ? 3.824 -13.364 7.847 1.00 98.06 264 SER A O 1
ATOM 2060 N N . GLY A 1 265 ? 2.179 -11.985 8.509 1.00 97.69 265 GLY A N 1
ATOM 2061 C CA . GLY A 1 265 ? 2.916 -10.735 8.334 1.00 97.69 265 GLY A CA 1
ATOM 2062 C C . GLY A 1 265 ? 4.177 -10.652 9.195 1.00 97.69 265 GLY A C 1
ATOM 2063 O O . GLY A 1 265 ? 5.248 -10.316 8.696 1.00 97.69 265 GLY A O 1
ATOM 2064 N N . MET A 1 266 ? 4.072 -10.997 10.477 1.00 97.69 266 MET A N 1
ATOM 2065 C CA . MET A 1 266 ? 5.176 -10.974 11.436 1.00 97.69 266 MET A CA 1
ATOM 2066 C C . MET A 1 266 ? 6.252 -11.993 11.071 1.00 97.69 266 MET A C 1
ATOM 2068 O O . MET A 1 266 ? 7.435 -11.653 11.090 1.00 97.69 266 MET A O 1
ATOM 2072 N N . ALA A 1 267 ? 5.859 -13.204 10.665 1.00 97.38 267 ALA A N 1
ATOM 2073 C CA . ALA A 1 267 ? 6.787 -14.219 10.179 1.00 97.38 267 ALA A CA 1
ATOM 2074 C C . ALA A 1 267 ? 7.583 -13.711 8.966 1.00 97.38 267 ALA A C 1
ATOM 2076 O O . ALA A 1 267 ? 8.813 -13.780 8.964 1.00 97.38 267 ALA A O 1
ATOM 2077 N N . MET A 1 268 ? 6.909 -13.113 7.975 1.00 97.44 268 MET A N 1
ATOM 2078 C CA . MET A 1 268 ? 7.593 -12.467 6.849 1.00 97.44 268 MET A CA 1
ATOM 2079 C C . MET A 1 268 ? 8.535 -11.356 7.315 1.00 97.44 268 MET A C 1
ATOM 2081 O O . MET A 1 268 ? 9.669 -11.266 6.843 1.00 97.44 268 MET A O 1
ATOM 2085 N N . TRP A 1 269 ? 8.065 -10.501 8.224 1.00 97.69 269 TRP A N 1
ATOM 2086 C CA . TRP A 1 269 ? 8.777 -9.307 8.658 1.00 97.69 269 TRP A CA 1
ATOM 2087 C C . TRP A 1 269 ? 10.069 -9.636 9.402 1.00 97.69 269 TRP A C 1
ATOM 2089 O O . TRP A 1 269 ? 11.122 -9.095 9.062 1.00 97.69 269 TRP A O 1
ATOM 2099 N N . VAL A 1 270 ? 10.027 -10.585 10.339 1.00 96.88 270 VAL A N 1
ATOM 2100 C CA . VAL A 1 270 ? 11.212 -11.066 11.065 1.00 96.88 270 VAL A CA 1
ATOM 2101 C C . VAL A 1 270 ? 12.252 -11.615 10.091 1.00 96.88 270 VAL A C 1
ATOM 2103 O O . VAL A 1 270 ? 13.430 -11.269 10.180 1.00 96.88 270 VAL A O 1
ATOM 2106 N N . MET A 1 271 ? 11.826 -12.391 9.094 1.00 96.50 271 MET A N 1
ATOM 2107 C CA . MET A 1 271 ? 12.744 -12.974 8.111 1.00 96.50 271 MET A CA 1
ATOM 2108 C C . MET A 1 271 ? 13.375 -11.933 7.173 1.00 96.50 271 MET A C 1
ATOM 2110 O O . MET A 1 271 ? 14.400 -12.207 6.548 1.00 96.50 271 MET A O 1
ATOM 2114 N N . THR A 1 272 ? 12.833 -10.711 7.103 1.00 94.88 272 THR A N 1
ATOM 2115 C CA . THR A 1 272 ? 13.440 -9.616 6.327 1.00 94.88 272 THR A CA 1
ATOM 2116 C C . THR A 1 272 ? 14.625 -8.936 7.019 1.00 94.88 272 THR A C 1
ATOM 2118 O O . THR A 1 272 ? 15.357 -8.188 6.359 1.00 94.88 272 THR A O 1
ATOM 2121 N N . VAL A 1 273 ? 14.857 -9.199 8.315 1.00 94.38 273 VAL A N 1
ATOM 2122 C CA . VAL A 1 273 ? 15.956 -8.595 9.084 1.00 94.38 273 VAL A CA 1
ATOM 2123 C C . VAL A 1 273 ? 17.293 -8.858 8.377 1.00 94.38 273 VAL A C 1
ATOM 2125 O O . VAL A 1 273 ? 17.603 -10.015 8.077 1.00 94.38 273 VAL A O 1
ATOM 2128 N N . PRO A 1 274 ? 18.141 -7.832 8.136 1.00 92.69 274 PRO A N 1
ATOM 2129 C CA . PRO A 1 274 ? 19.336 -7.974 7.303 1.00 92.69 274 PRO A CA 1
ATOM 2130 C C . PRO A 1 274 ? 20.282 -9.102 7.721 1.00 92.69 274 PRO A C 1
ATOM 2132 O O . PRO A 1 274 ? 20.865 -9.747 6.854 1.00 92.69 274 PRO A O 1
ATOM 2135 N N . ARG A 1 275 ? 20.421 -9.366 9.027 1.00 94.12 275 ARG A N 1
ATOM 2136 C CA . ARG A 1 275 ? 21.246 -10.469 9.545 1.00 94.12 275 ARG A CA 1
ATOM 2137 C C . ARG A 1 275 ? 20.703 -11.840 9.131 1.00 94.12 275 ARG A C 1
ATOM 2139 O O . ARG A 1 275 ? 21.479 -12.679 8.688 1.00 94.12 275 ARG A O 1
ATOM 2146 N N . ILE A 1 276 ? 19.387 -12.038 9.231 1.00 93.38 276 ILE A N 1
ATOM 2147 C CA . ILE A 1 276 ? 18.719 -13.293 8.864 1.00 93.38 276 ILE A CA 1
ATOM 2148 C C . ILE A 1 276 ? 18.742 -13.450 7.346 1.00 93.38 276 ILE A C 1
ATOM 2150 O O . ILE A 1 276 ? 19.289 -14.425 6.844 1.00 93.38 276 ILE A O 1
ATOM 2154 N N . ARG A 1 277 ? 18.272 -12.443 6.602 1.00 94.94 277 ARG A N 1
ATOM 2155 C CA . ARG A 1 277 ? 18.204 -12.478 5.134 1.00 94.94 277 ARG A CA 1
ATOM 2156 C C . ARG A 1 277 ? 19.556 -12.739 4.462 1.00 94.94 277 ARG A C 1
ATOM 2158 O O . ARG A 1 277 ? 19.602 -13.431 3.452 1.00 94.94 277 ARG A O 1
ATOM 2165 N N . ARG A 1 278 ? 20.648 -12.160 4.982 1.00 93.62 278 ARG A N 1
ATOM 2166 C CA . ARG A 1 278 ? 22.001 -12.340 4.417 1.00 93.62 278 ARG A CA 1
ATOM 2167 C C . ARG A 1 278 ? 22.591 -13.719 4.717 1.00 93.62 278 ARG A C 1
ATOM 2169 O O . ARG A 1 278 ? 23.368 -14.206 3.910 1.00 93.62 278 ARG A O 1
ATOM 2176 N N . ARG A 1 279 ? 22.242 -14.329 5.855 1.00 95.06 279 ARG A N 1
ATOM 2177 C CA . ARG A 1 279 ? 22.757 -15.646 6.267 1.00 95.06 279 ARG A CA 1
ATOM 2178 C C . ARG A 1 279 ? 21.892 -16.805 5.764 1.00 95.06 279 ARG A C 1
ATOM 2180 O O . ARG A 1 279 ? 22.415 -17.870 5.476 1.00 95.06 279 ARG A O 1
ATOM 2187 N N . MET A 1 280 ? 20.581 -16.595 5.672 1.00 94.56 280 MET A N 1
ATOM 2188 C CA . MET A 1 280 ? 19.569 -17.604 5.352 1.00 94.56 280 MET A CA 1
ATOM 2189 C C . MET A 1 280 ? 18.628 -17.072 4.265 1.00 94.56 280 MET A C 1
ATOM 2191 O O . MET A 1 280 ? 17.445 -16.817 4.501 1.00 94.56 280 MET A O 1
ATOM 2195 N N . PHE A 1 281 ? 19.171 -16.861 3.064 1.00 94.25 281 PHE A N 1
ATOM 2196 C CA . PHE A 1 281 ? 18.419 -16.259 1.963 1.00 94.25 281 PHE A CA 1
ATOM 2197 C C . PHE A 1 281 ? 17.209 -17.101 1.540 1.00 94.25 281 PHE A C 1
ATOM 2199 O O . PHE A 1 281 ? 16.141 -16.542 1.304 1.00 94.25 281 PHE A O 1
ATOM 2206 N N . GLU A 1 282 ? 17.343 -18.429 1.494 1.00 95.75 282 GLU A N 1
ATOM 2207 C CA . GLU A 1 282 ? 16.240 -19.327 1.130 1.00 95.75 282 GLU A CA 1
ATOM 2208 C C . GLU A 1 282 ? 15.078 -19.232 2.119 1.00 95.75 282 GLU A C 1
ATOM 2210 O O . GLU A 1 282 ? 13.929 -19.084 1.709 1.00 95.75 282 GLU A O 1
ATOM 2215 N N . LEU A 1 283 ? 15.374 -19.226 3.424 1.00 94.25 283 LEU A N 1
ATOM 2216 C CA . LEU A 1 283 ? 14.352 -19.078 4.458 1.00 94.25 283 LEU A CA 1
ATOM 2217 C C . LEU A 1 283 ? 13.617 -17.742 4.318 1.00 94.25 283 LEU A C 1
ATOM 2219 O O . LEU A 1 283 ? 12.388 -17.712 4.357 1.00 94.25 283 LEU A O 1
ATOM 2223 N N . PHE A 1 284 ? 14.346 -16.644 4.094 1.00 95.62 284 PHE A N 1
ATOM 2224 C CA . PHE A 1 284 ? 13.736 -15.358 3.756 1.00 95.62 284 PHE A CA 1
ATOM 2225 C C . PHE A 1 284 ? 12.843 -15.473 2.516 1.00 95.62 284 PHE A C 1
ATOM 2227 O O . PHE A 1 284 ? 11.688 -15.067 2.558 1.00 95.62 284 PHE A O 1
ATOM 2234 N N . PHE A 1 285 ? 13.350 -16.042 1.426 1.00 94.06 285 PHE A N 1
ATOM 2235 C CA . PHE A 1 285 ? 12.650 -16.095 0.148 1.00 94.06 285 PHE A CA 1
ATOM 2236 C C . PHE A 1 285 ? 11.342 -16.897 0.219 1.00 94.06 285 PHE A C 1
ATOM 2238 O O . PHE A 1 285 ? 10.309 -16.434 -0.281 1.00 94.06 285 PHE A O 1
ATOM 2245 N N . TYR A 1 286 ? 11.370 -18.069 0.859 1.00 95.81 286 TYR A N 1
ATOM 2246 C CA . TYR A 1 286 ? 10.199 -18.932 1.012 1.00 95.81 286 TYR A CA 1
ATOM 2247 C C . TYR A 1 286 ? 9.215 -18.395 2.050 1.00 95.81 286 TYR A C 1
ATOM 2249 O O . TYR A 1 286 ? 8.016 -18.361 1.778 1.00 95.81 286 TYR A O 1
ATOM 2257 N N . SER A 1 287 ? 9.691 -17.894 3.195 1.00 96.25 287 SER A N 1
ATOM 2258 C CA . SER A 1 287 ? 8.808 -17.266 4.190 1.00 96.25 287 SER A CA 1
ATOM 2259 C C . SER A 1 287 ? 8.118 -16.022 3.640 1.00 96.25 287 SER A C 1
ATOM 2261 O O . SER A 1 287 ? 6.953 -15.794 3.944 1.00 96.25 287 SER A O 1
ATOM 2263 N N . HIS A 1 288 ? 8.766 -15.252 2.760 1.00 96.38 288 HIS A N 1
ATOM 2264 C CA . HIS A 1 288 ? 8.126 -14.097 2.136 1.00 96.38 288 HIS A CA 1
ATOM 2265 C C . HIS A 1 288 ? 6.932 -14.481 1.251 1.00 96.38 288 HIS A C 1
ATOM 2267 O O . HIS A 1 288 ? 6.084 -13.631 1.015 1.00 96.38 288 HIS A O 1
ATOM 2273 N N . GLN A 1 289 ? 6.799 -15.742 0.804 1.00 96.00 289 GLN A N 1
ATOM 2274 C CA . GLN A 1 289 ? 5.606 -16.213 0.079 1.00 96.00 289 GLN A CA 1
ATOM 2275 C C . GLN A 1 289 ? 4.352 -16.293 0.965 1.00 96.00 289 GLN A C 1
ATOM 2277 O O . GLN A 1 289 ? 3.240 -16.341 0.435 1.00 96.00 289 GLN A O 1
ATOM 2282 N N . LEU A 1 290 ? 4.499 -16.222 2.296 1.00 97.38 290 LEU A N 1
ATOM 2283 C CA . LEU A 1 290 ? 3.377 -16.110 3.236 1.00 97.38 290 LEU A CA 1
ATOM 2284 C C . LEU A 1 290 ? 2.543 -14.838 3.012 1.00 97.38 290 LEU A C 1
ATOM 2286 O O . LEU A 1 290 ? 1.467 -14.712 3.593 1.00 97.38 290 LEU A O 1
ATOM 2290 N N . TYR A 1 291 ? 2.963 -13.932 2.117 1.00 96.00 291 TYR A N 1
ATOM 2291 C CA . TYR A 1 291 ? 2.149 -12.800 1.680 1.00 96.00 291 TYR A CA 1
ATOM 2292 C C . TYR A 1 291 ? 0.798 -13.264 1.110 1.00 96.00 291 TYR A C 1
ATOM 2294 O O . TYR A 1 291 ? -0.184 -12.534 1.204 1.00 96.00 291 TYR A O 1
ATOM 2302 N N . VAL A 1 292 ? 0.728 -14.474 0.534 1.00 96.75 292 VAL A N 1
ATOM 2303 C CA . VAL A 1 292 ? -0.527 -15.059 0.038 1.00 96.75 292 VAL A CA 1
ATOM 2304 C C . VAL A 1 292 ? -1.491 -15.313 1.197 1.00 96.75 292 VAL A C 1
ATOM 2306 O O . VAL A 1 292 ? -2.653 -14.920 1.114 1.00 96.75 292 VAL A O 1
ATOM 2309 N N . LEU A 1 293 ? -1.000 -15.898 2.296 1.00 97.88 293 LEU A N 1
ATOM 2310 C CA . LEU A 1 293 ? -1.792 -16.105 3.511 1.00 97.88 293 LEU A CA 1
ATOM 2311 C C . LEU A 1 293 ? -2.165 -14.772 4.157 1.00 97.88 293 LEU A C 1
ATOM 2313 O O . LEU A 1 293 ? -3.322 -14.576 4.513 1.00 97.88 293 LEU A O 1
ATOM 2317 N N . PHE A 1 294 ? -1.218 -13.831 4.231 1.00 97.75 294 PHE A N 1
ATOM 2318 C CA . PHE A 1 294 ? -1.480 -12.475 4.706 1.00 97.75 294 PHE A CA 1
ATOM 2319 C C . PHE A 1 294 ? -2.637 -11.825 3.936 1.00 97.75 294 PHE A C 1
ATOM 2321 O O . PHE A 1 294 ? -3.578 -11.352 4.558 1.00 97.75 294 PHE A O 1
ATOM 2328 N N . LEU A 1 295 ? -2.611 -11.839 2.597 1.00 97.12 295 LEU A N 1
ATOM 2329 C CA . LEU A 1 295 ? -3.660 -11.236 1.768 1.00 97.12 295 LEU A CA 1
ATOM 2330 C C . LEU A 1 295 ? -5.004 -11.958 1.900 1.00 97.12 295 LEU A C 1
ATOM 2332 O O . LEU A 1 295 ? -6.041 -11.298 1.963 1.00 97.12 295 LEU A O 1
ATOM 2336 N N .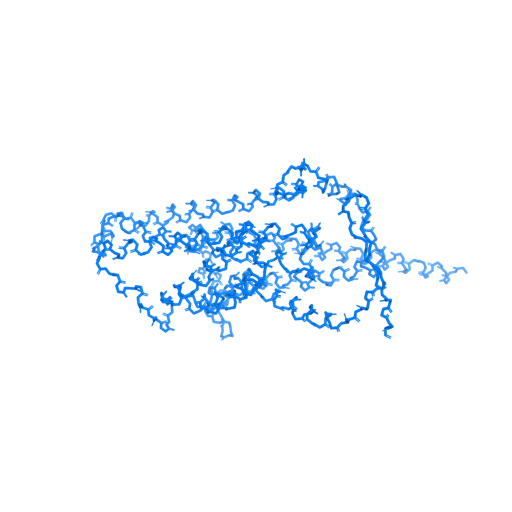 PHE A 1 296 ? -4.990 -13.291 1.945 1.00 97.06 296 PHE A N 1
ATOM 2337 C CA . PHE A 1 296 ? -6.195 -14.101 2.103 1.00 97.06 296 PHE A CA 1
ATOM 2338 C C . PHE A 1 296 ? -6.883 -13.829 3.444 1.00 97.06 296 PHE A C 1
ATOM 2340 O O . PHE A 1 296 ? -8.058 -13.471 3.481 1.00 97.06 296 PHE A O 1
ATOM 2347 N N . PHE A 1 297 ? -6.142 -13.923 4.548 1.00 97.62 297 PHE A N 1
ATOM 2348 C CA . PHE A 1 297 ? -6.691 -13.663 5.873 1.00 97.62 297 PHE A CA 1
ATOM 2349 C C . PHE A 1 297 ? -7.002 -12.181 6.098 1.00 97.62 297 PHE A C 1
ATOM 2351 O O . PHE A 1 297 ? -7.990 -11.870 6.753 1.00 97.62 297 PHE A O 1
ATOM 2358 N N . TYR A 1 298 ? -6.250 -11.259 5.491 1.00 96.56 298 TYR A N 1
ATOM 2359 C CA . TYR A 1 298 ? -6.596 -9.838 5.491 1.00 96.56 298 TYR A CA 1
ATOM 2360 C C . TYR A 1 298 ? -7.949 -9.595 4.804 1.00 96.56 298 TYR A C 1
ATOM 2362 O O . TYR A 1 298 ? -8.789 -8.885 5.353 1.00 96.56 298 TYR A O 1
ATOM 2370 N N . LEU A 1 299 ? -8.207 -10.220 3.647 1.00 95.31 299 LEU A N 1
ATOM 2371 C CA . LEU A 1 299 ? -9.509 -10.146 2.973 1.00 95.31 299 LEU A CA 1
ATOM 2372 C C . LEU A 1 299 ? -10.643 -10.660 3.872 1.00 95.31 299 LEU A C 1
ATOM 2374 O O . LEU A 1 299 ? -11.688 -10.018 3.944 1.00 95.31 299 LEU A O 1
ATOM 2378 N N . LEU A 1 300 ? -10.437 -11.781 4.568 1.00 95.44 300 LEU A N 1
ATOM 2379 C CA . LEU A 1 300 ? -11.415 -12.323 5.519 1.00 95.44 300 LEU A CA 1
ATOM 2380 C C . LEU A 1 300 ? -11.589 -11.433 6.759 1.00 95.44 300 LEU A C 1
ATOM 2382 O O . LEU A 1 300 ? -12.685 -11.345 7.302 1.00 95.44 300 LEU A O 1
ATOM 2386 N N . HIS A 1 301 ? -10.527 -10.751 7.189 1.00 95.19 301 HIS A N 1
ATOM 2387 C CA . HIS A 1 301 ? -10.551 -9.848 8.332 1.00 95.19 301 HIS A CA 1
ATOM 2388 C C . HIS A 1 301 ? -11.351 -8.575 8.054 1.00 95.19 301 HIS A C 1
ATOM 2390 O O . HIS A 1 301 ? -12.165 -8.206 8.885 1.00 95.19 301 HIS A O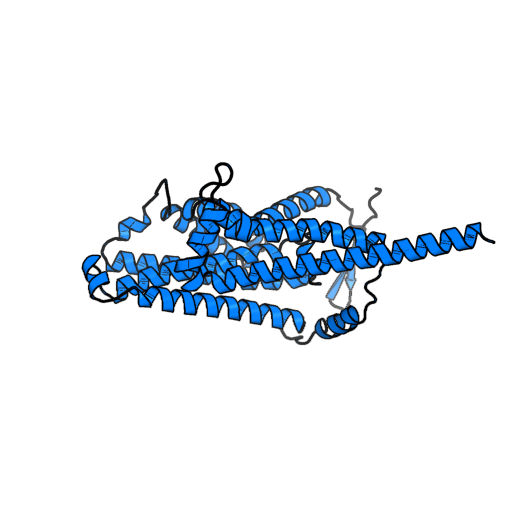 1
ATOM 2396 N N . VAL A 1 302 ? -11.133 -7.888 6.924 1.00 91.88 302 VAL A N 1
ATOM 2397 C CA . VAL A 1 302 ? -11.762 -6.573 6.655 1.00 91.88 302 VAL A CA 1
ATOM 2398 C C . VAL A 1 302 ? -12.920 -6.618 5.650 1.00 91.88 302 VAL A C 1
ATOM 2400 O O . VAL A 1 302 ? -13.642 -5.630 5.481 1.00 91.88 302 VAL A O 1
ATOM 2403 N N . GLY A 1 303 ? -13.091 -7.743 4.957 1.00 91.62 303 GLY A N 1
ATOM 2404 C CA . GLY A 1 303 ? -14.065 -7.933 3.887 1.00 91.62 303 GLY A CA 1
ATOM 2405 C C . GLY A 1 303 ? -13.664 -7.297 2.548 1.00 91.62 303 GLY A C 1
ATOM 2406 O O . GLY A 1 303 ? -12.782 -6.438 2.453 1.00 91.62 303 GLY A O 1
ATOM 2407 N N . ILE A 1 304 ? -14.373 -7.688 1.480 1.00 89.31 304 ILE A N 1
ATOM 2408 C CA . ILE A 1 304 ? -14.069 -7.266 0.100 1.00 89.31 304 ILE A CA 1
ATOM 2409 C C . ILE A 1 304 ? -14.084 -5.748 -0.084 1.00 89.31 304 ILE A C 1
ATOM 2411 O O . ILE A 1 304 ? -13.247 -5.197 -0.793 1.00 89.31 304 ILE A O 1
ATOM 2415 N N . ALA A 1 305 ? -14.999 -5.052 0.592 1.00 87.19 305 ALA A N 1
ATOM 2416 C CA . ALA A 1 305 ? -15.142 -3.620 0.414 1.00 87.19 305 ALA A CA 1
ATOM 2417 C C . ALA A 1 305 ? -13.860 -2.883 0.837 1.00 87.19 305 ALA A C 1
ATOM 2419 O O . ALA A 1 305 ? -13.353 -2.062 0.080 1.00 87.19 305 ALA A O 1
ATOM 2420 N N . PHE A 1 306 ? -13.292 -3.197 2.006 1.00 88.56 306 PHE A N 1
ATOM 2421 C CA . PHE A 1 306 ? -12.021 -2.606 2.438 1.00 88.56 306 PHE A CA 1
ATOM 2422 C C . PHE A 1 306 ? -10.827 -3.143 1.647 1.00 88.56 306 PHE A C 1
ATOM 2424 O O . PHE A 1 306 ? -9.898 -2.382 1.384 1.00 88.56 306 PHE A O 1
ATOM 2431 N N . PHE A 1 307 ? -10.877 -4.397 1.187 1.00 92.69 307 PHE A N 1
ATOM 2432 C CA . PHE A 1 307 ? -9.852 -4.949 0.302 1.00 92.69 307 PHE A CA 1
ATOM 2433 C C . PHE A 1 307 ? -9.672 -4.122 -0.982 1.00 92.69 307 PHE A C 1
ATOM 2435 O O . PHE A 1 307 ? -8.547 -3.976 -1.459 1.00 92.69 307 PHE A O 1
ATOM 2442 N N . CYS A 1 308 ? -10.732 -3.482 -1.498 1.00 93.12 308 CYS A N 1
ATOM 2443 C CA . CYS A 1 308 ? -10.655 -2.576 -2.652 1.00 93.12 308 CYS A CA 1
ATOM 2444 C C . CYS A 1 308 ? -9.664 -1.407 -2.478 1.00 93.12 308 CYS A C 1
ATOM 2446 O O . CYS A 1 308 ? -9.220 -0.859 -3.484 1.00 93.12 308 CYS A O 1
ATOM 2448 N N . TYR A 1 309 ? -9.282 -1.035 -1.248 1.00 93.19 309 TYR A N 1
ATOM 2449 C CA . TYR A 1 309 ? -8.231 -0.035 -1.023 1.00 93.19 309 TYR A CA 1
ATOM 2450 C C . TYR A 1 309 ? -6.858 -0.500 -1.514 1.00 93.19 309 TYR A C 1
ATOM 2452 O O . TYR A 1 309 ? -6.111 0.295 -2.080 1.00 93.19 309 TYR A O 1
ATOM 2460 N N . ILE A 1 310 ? -6.528 -1.776 -1.302 1.00 95.12 310 ILE A N 1
ATOM 2461 C CA . ILE A 1 310 ? -5.216 -2.352 -1.638 1.00 95.12 310 ILE A CA 1
ATOM 2462 C C . ILE A 1 310 ? -5.243 -3.162 -2.939 1.00 95.12 310 ILE A C 1
ATOM 2464 O O . ILE A 1 310 ? -4.202 -3.383 -3.560 1.00 95.12 310 ILE A O 1
ATOM 2468 N N . LEU A 1 311 ? -6.444 -3.559 -3.376 1.00 94.75 311 LEU A N 1
ATOM 2469 C CA . LEU A 1 311 ? -6.709 -4.337 -4.581 1.00 94.75 311 LEU A CA 1
ATOM 2470 C C . LEU A 1 311 ? -5.934 -3.874 -5.824 1.00 94.75 311 LEU A C 1
ATOM 2472 O O . LEU A 1 311 ? -5.350 -4.746 -6.464 1.00 94.75 311 LEU A O 1
ATOM 2476 N N . PRO A 1 312 ? -5.874 -2.578 -6.205 1.00 94.12 312 PRO A N 1
ATOM 2477 C CA . PRO A 1 312 ? -5.161 -2.194 -7.424 1.00 94.12 312 PRO A CA 1
ATOM 2478 C C . PRO A 1 312 ? -3.664 -2.521 -7.352 1.00 94.12 312 PRO A C 1
ATOM 2480 O O . PRO A 1 312 ? -3.095 -3.002 -8.329 1.00 94.12 312 PRO A O 1
ATOM 2483 N N . GLY A 1 313 ? -3.024 -2.318 -6.196 1.00 93.62 313 GLY A N 1
ATOM 2484 C CA . GLY A 1 313 ? -1.616 -2.661 -5.999 1.00 93.62 313 GLY A CA 1
ATOM 2485 C C . GLY A 1 313 ? -1.383 -4.167 -6.065 1.00 93.62 313 GLY A C 1
ATOM 2486 O O . GLY A 1 313 ? -0.492 -4.621 -6.783 1.00 93.62 313 GLY A O 1
ATOM 2487 N N . VAL A 1 314 ? -2.226 -4.942 -5.377 1.00 95.06 314 VAL A N 1
ATOM 2488 C CA . VAL A 1 314 ? -2.180 -6.413 -5.402 1.00 95.06 314 VAL A CA 1
ATOM 2489 C C . VAL A 1 314 ? -2.386 -6.940 -6.823 1.00 95.06 314 VAL A C 1
ATOM 2491 O O . VAL A 1 314 ? -1.611 -7.773 -7.287 1.00 95.06 314 VAL A O 1
ATOM 2494 N N . TYR A 1 315 ? -3.387 -6.429 -7.539 1.00 94.19 315 TYR A N 1
ATOM 2495 C CA . TYR A 1 315 ? -3.702 -6.834 -8.907 1.00 94.19 315 TYR A CA 1
ATOM 2496 C C . TYR A 1 315 ? -2.525 -6.593 -9.854 1.00 94.19 315 TYR A C 1
ATOM 2498 O O . TYR A 1 315 ? -2.087 -7.515 -10.543 1.00 94.19 315 TYR A O 1
ATOM 2506 N N . LEU A 1 316 ? -1.960 -5.381 -9.848 1.00 93.31 316 LEU A N 1
ATOM 2507 C CA . LEU A 1 316 ? -0.812 -5.052 -10.694 1.00 93.31 316 LEU A CA 1
ATOM 2508 C C . LEU A 1 316 ? 0.405 -5.922 -10.364 1.00 93.31 316 LEU A C 1
ATOM 2510 O O . LEU A 1 316 ? 1.110 -6.360 -11.273 1.00 93.31 316 LEU A O 1
ATOM 2514 N N . PHE A 1 317 ? 0.633 -6.218 -9.082 1.00 93.69 317 PHE A N 1
ATOM 2515 C CA . PHE A 1 317 ? 1.696 -7.125 -8.659 1.00 93.69 317 PHE A CA 1
ATOM 2516 C C . PHE A 1 317 ? 1.483 -8.557 -9.160 1.00 93.69 317 PHE A C 1
ATOM 2518 O O . PHE A 1 317 ? 2.436 -9.181 -9.631 1.00 93.69 317 PHE A O 1
ATOM 2525 N N . LEU A 1 318 ? 0.253 -9.075 -9.102 1.00 92.81 318 LEU A N 1
ATOM 2526 C CA . LEU A 1 318 ? -0.064 -10.407 -9.612 1.00 92.81 318 LEU A CA 1
ATOM 2527 C C . LEU A 1 318 ? 0.152 -10.489 -11.124 1.00 92.81 318 LEU A C 1
ATOM 2529 O O . LEU A 1 318 ? 0.851 -11.396 -11.573 1.00 92.81 318 LEU A O 1
ATOM 2533 N N . VAL A 1 319 ? -0.360 -9.525 -11.896 1.00 91.44 319 VAL A N 1
ATOM 2534 C CA . VAL A 1 319 ? -0.148 -9.460 -13.354 1.00 91.44 319 VAL A CA 1
ATOM 2535 C C . VAL A 1 319 ? 1.347 -9.435 -13.686 1.00 91.44 319 VAL A C 1
ATOM 2537 O O . VAL A 1 319 ? 1.823 -10.253 -14.469 1.00 91.44 319 VAL A O 1
ATOM 2540 N N . ASP A 1 320 ? 2.115 -8.561 -13.035 1.00 90.69 320 ASP A N 1
ATOM 2541 C CA . ASP A 1 320 ? 3.569 -8.453 -13.207 1.00 90.69 320 ASP A CA 1
ATOM 2542 C C . ASP A 1 320 ? 4.304 -9.755 -12.827 1.00 90.69 320 ASP A C 1
ATOM 2544 O O . ASP A 1 320 ? 5.260 -10.174 -13.484 1.00 90.69 320 ASP A O 1
ATOM 2548 N N . ARG A 1 321 ? 3.847 -10.459 -11.785 1.00 89.56 321 ARG A N 1
ATOM 2549 C CA . ARG A 1 321 ? 4.378 -11.774 -11.404 1.00 89.56 321 ARG A CA 1
ATOM 2550 C C . ARG A 1 321 ? 4.081 -12.845 -12.458 1.00 89.56 321 ARG A C 1
ATOM 2552 O O . ARG A 1 321 ? 4.996 -13.596 -12.793 1.00 89.56 321 ARG A O 1
ATOM 2559 N N . PHE A 1 322 ? 2.870 -12.887 -13.013 1.00 88.94 322 PHE A N 1
ATOM 2560 C CA . PHE A 1 322 ? 2.520 -13.817 -14.092 1.00 88.94 322 PHE A CA 1
ATOM 2561 C C . PHE A 1 322 ? 3.326 -13.550 -15.367 1.00 88.94 322 PHE A C 1
ATOM 2563 O O . PHE A 1 322 ? 3.895 -14.482 -15.931 1.00 88.94 322 PHE A O 1
ATOM 2570 N N . LEU A 1 323 ? 3.457 -12.287 -15.783 1.00 87.62 323 LEU A N 1
ATOM 2571 C CA . LEU A 1 323 ? 4.261 -11.919 -16.953 1.00 87.62 323 LEU A CA 1
ATOM 2572 C C . LEU A 1 323 ? 5.727 -12.333 -16.789 1.00 87.62 323 LEU A C 1
ATOM 2574 O O . LEU A 1 323 ? 6.308 -12.919 -17.701 1.00 87.62 323 LEU A O 1
ATOM 2578 N N . ARG A 1 324 ? 6.317 -12.103 -15.610 1.00 86.06 324 ARG A N 1
ATOM 2579 C CA . ARG A 1 324 ? 7.695 -12.532 -15.331 1.00 86.06 324 ARG A CA 1
ATOM 2580 C C . ARG A 1 324 ? 7.855 -14.041 -15.342 1.00 86.06 324 ARG A C 1
ATOM 2582 O O . ARG A 1 324 ? 8.860 -14.515 -15.848 1.00 86.06 324 ARG A O 1
ATOM 2589 N N . PHE A 1 325 ? 6.876 -14.786 -14.838 1.00 86.38 325 PHE A N 1
ATOM 2590 C CA . PHE A 1 325 ? 6.895 -16.246 -14.903 1.00 86.38 325 PHE A CA 1
ATOM 2591 C C . PHE A 1 325 ? 6.863 -16.774 -16.348 1.00 86.38 325 PHE A C 1
ATOM 2593 O O . PHE A 1 325 ? 7.512 -17.774 -16.654 1.00 86.38 325 PHE A O 1
ATOM 2600 N N . LEU A 1 326 ? 6.146 -16.097 -17.251 1.00 85.44 326 LEU A N 1
ATOM 2601 C CA . LEU A 1 326 ? 6.163 -16.418 -18.682 1.00 85.44 326 LEU A CA 1
ATOM 2602 C C . LEU A 1 326 ? 7.515 -16.064 -19.326 1.00 85.44 326 LEU A C 1
ATOM 2604 O O . LEU A 1 326 ? 8.049 -16.851 -20.104 1.00 85.44 326 LEU A O 1
ATOM 2608 N N . GLN A 1 327 ? 8.098 -14.916 -18.968 1.00 82.19 327 GLN A N 1
ATOM 2609 C CA . GLN A 1 327 ? 9.389 -14.454 -19.497 1.00 82.19 327 GLN A CA 1
ATOM 2610 C C . GLN A 1 327 ? 10.586 -15.268 -18.971 1.00 82.19 327 GLN A C 1
ATOM 2612 O O . GLN A 1 327 ? 11.533 -15.525 -19.710 1.00 82.19 327 GLN A O 1
ATOM 2617 N N . SER A 1 328 ? 10.552 -15.720 -17.715 1.00 78.12 328 SER A N 1
ATOM 2618 C CA . SER A 1 328 ? 11.669 -16.399 -17.040 1.00 78.12 328 SER A CA 1
ATOM 2619 C C . SER A 1 328 ? 11.847 -17.869 -17.434 1.00 78.12 328 SER A C 1
ATOM 2621 O O . SER A 1 328 ? 12.542 -18.614 -16.745 1.00 78.12 328 SER A O 1
ATOM 2623 N N . ARG A 1 329 ? 11.194 -18.326 -18.507 1.00 77.12 329 ARG A N 1
ATOM 2624 C CA . ARG A 1 329 ? 11.303 -19.710 -18.993 1.00 77.12 329 ARG A CA 1
ATOM 2625 C C . ARG A 1 329 ? 12.523 -19.944 -19.881 1.00 77.12 329 ARG A C 1
ATOM 2627 O O . ARG A 1 329 ? 12.902 -21.093 -20.092 1.00 77.12 329 ARG A O 1
ATOM 2634 N N . GLN A 1 330 ? 13.146 -18.879 -20.379 1.00 78.25 330 GLN A N 1
ATOM 2635 C CA . GLN A 1 330 ? 14.340 -18.982 -21.209 1.00 78.25 330 GLN A CA 1
ATOM 2636 C C . GLN A 1 330 ? 15.569 -19.261 -20.342 1.00 78.25 330 GLN A C 1
ATOM 2638 O O . GLN A 1 330 ? 15.991 -18.430 -19.540 1.00 78.25 330 GLN A O 1
ATOM 2643 N N . ARG A 1 331 ? 16.149 -20.452 -20.509 1.00 82.19 331 ARG A N 1
ATOM 2644 C CA . ARG A 1 331 ? 17.427 -20.821 -19.897 1.00 82.19 331 ARG A CA 1
ATOM 2645 C C . ARG A 1 331 ? 18.546 -20.475 -20.871 1.00 82.19 331 ARG A C 1
ATOM 2647 O O . ARG A 1 331 ? 18.519 -20.913 -22.016 1.00 82.19 331 ARG A O 1
ATOM 2654 N N . VAL A 1 332 ? 19.530 -19.711 -20.408 1.00 87.50 332 VAL A N 1
ATOM 2655 C CA . VAL A 1 332 ? 20.751 -19.401 -21.162 1.00 87.50 332 VAL A CA 1
ATOM 2656 C C . VAL A 1 332 ? 21.944 -20.086 -20.510 1.00 87.50 332 VAL A C 1
ATOM 2658 O O . VAL A 1 332 ? 22.057 -20.120 -19.285 1.00 87.50 332 VAL A O 1
ATOM 2661 N N . LYS A 1 333 ? 22.828 -20.665 -21.325 1.00 90.00 333 LYS A N 1
ATOM 2662 C CA . LYS A 1 333 ? 24.038 -21.334 -20.837 1.00 90.00 333 LYS A CA 1
ATOM 2663 C C . LYS A 1 333 ? 25.071 -20.285 -20.422 1.00 90.00 333 LYS A C 1
ATOM 2665 O O . LYS A 1 333 ? 25.353 -19.373 -21.193 1.00 90.00 333 LYS A O 1
ATOM 2670 N N . LEU A 1 334 ? 25.656 -20.430 -19.235 1.00 92.94 334 LEU A N 1
ATOM 2671 C CA . LEU A 1 334 ? 26.828 -19.653 -18.830 1.00 92.94 334 LEU A CA 1
ATOM 2672 C C . LEU A 1 334 ? 28.058 -20.151 -19.611 1.00 92.94 334 LEU A C 1
ATOM 2674 O O . LEU A 1 334 ? 28.327 -21.351 -19.637 1.00 92.94 334 LEU A O 1
ATOM 2678 N N . VAL A 1 335 ? 28.769 -19.240 -20.271 1.00 95.25 335 VAL A N 1
ATOM 2679 C CA . VAL A 1 335 ? 29.957 -19.513 -21.098 1.00 95.25 335 VAL A CA 1
ATOM 2680 C C . VAL A 1 335 ? 31.235 -19.295 -20.298 1.00 95.25 335 VAL A C 1
ATOM 2682 O O . VAL A 1 335 ? 32.127 -20.134 -20.338 1.00 95.25 335 VAL A O 1
ATOM 2685 N N . SER A 1 336 ? 31.323 -18.196 -19.549 1.00 94.94 336 SER A N 1
ATOM 2686 C CA . SER A 1 336 ? 32.471 -17.920 -18.684 1.00 94.94 336 SER A CA 1
ATOM 2687 C C . SER A 1 336 ? 32.060 -17.119 -17.454 1.00 94.94 336 SER A C 1
ATOM 2689 O O . SER A 1 336 ? 31.134 -16.309 -17.517 1.00 94.94 336 SER A O 1
ATOM 2691 N N . ALA A 1 337 ? 32.794 -17.302 -16.358 1.00 95.69 337 ALA A N 1
ATOM 2692 C CA . ALA A 1 337 ? 32.708 -16.481 -15.157 1.00 95.69 337 ALA A CA 1
ATOM 2693 C C . ALA A 1 337 ? 34.119 -16.033 -14.761 1.00 95.69 337 ALA A C 1
ATOM 2695 O O . ALA A 1 337 ? 35.016 -16.869 -14.659 1.00 95.69 337 ALA A O 1
ATOM 2696 N N . ARG A 1 338 ? 34.324 -14.731 -14.555 1.00 94.44 338 ARG A N 1
ATOM 2697 C CA . ARG A 1 338 ? 35.620 -14.159 -14.170 1.00 94.44 338 ARG A CA 1
ATOM 2698 C C . ARG A 1 338 ? 35.457 -13.229 -12.975 1.00 94.44 338 ARG A C 1
ATOM 2700 O O . ARG A 1 338 ? 34.567 -12.383 -12.965 1.00 94.44 338 ARG A O 1
ATOM 2707 N N . LEU A 1 339 ? 36.342 -13.364 -11.990 1.00 94.94 339 LEU A N 1
ATOM 2708 C CA . LEU A 1 339 ? 36.487 -12.390 -10.911 1.00 94.94 339 LEU A CA 1
ATOM 2709 C C . LEU A 1 339 ? 37.474 -11.303 -11.353 1.00 94.94 339 LEU A C 1
ATOM 2711 O O . LEU A 1 339 ? 38.610 -11.602 -11.726 1.00 94.94 339 LEU A O 1
ATOM 2715 N N . LEU A 1 340 ? 37.025 -10.053 -11.354 1.00 93.50 340 LEU A N 1
ATOM 2716 C CA . LEU A 1 340 ? 37.840 -8.890 -11.685 1.00 93.50 340 LEU A CA 1
ATOM 2717 C C . LEU A 1 340 ? 38.579 -8.381 -10.435 1.00 93.50 340 LEU A C 1
ATOM 2719 O O . LEU A 1 340 ? 38.084 -8.569 -9.322 1.00 93.50 340 LEU A O 1
ATOM 2723 N N . PRO A 1 341 ? 39.717 -7.676 -10.592 1.00 91.44 341 PRO A N 1
ATOM 2724 C CA . PRO A 1 341 ? 40.476 -7.120 -9.465 1.00 91.44 341 PRO A CA 1
ATOM 2725 C C . PRO A 1 341 ? 39.670 -6.168 -8.567 1.00 91.44 341 PRO A C 1
ATOM 2727 O O . PRO A 1 341 ? 40.017 -5.974 -7.410 1.00 91.44 341 PRO A O 1
ATOM 2730 N N . SER A 1 342 ? 38.580 -5.592 -9.080 1.00 90.50 342 SER A N 1
ATOM 2731 C CA . SER A 1 342 ? 37.652 -4.720 -8.351 1.00 90.50 342 SER A CA 1
ATOM 2732 C C . SER A 1 342 ? 36.583 -5.473 -7.541 1.00 90.50 342 SER A C 1
ATOM 2734 O O . SER A 1 342 ? 35.509 -4.921 -7.305 1.00 90.50 342 SER A O 1
ATOM 2736 N N . GLU A 1 343 ? 36.805 -6.751 -7.214 1.00 90.19 343 GLU A N 1
ATOM 2737 C CA . GLU A 1 343 ? 35.828 -7.650 -6.562 1.00 90.19 343 GLU A CA 1
ATOM 2738 C C . GLU A 1 343 ? 34.497 -7.793 -7.327 1.00 90.19 343 GLU A C 1
ATOM 2740 O O . GLU A 1 343 ? 33.468 -8.203 -6.791 1.00 90.19 343 GLU A O 1
ATOM 2745 N N . SER A 1 344 ? 34.500 -7.444 -8.613 1.00 91.25 344 SER A N 1
ATOM 2746 C CA . SER A 1 344 ? 33.331 -7.525 -9.486 1.00 91.25 344 SER A CA 1
ATOM 2747 C C . SER A 1 344 ? 33.341 -8.845 -10.254 1.00 91.25 344 SER A C 1
ATOM 2749 O O . SER A 1 344 ? 34.405 -9.335 -10.626 1.00 91.25 344 SER A O 1
ATOM 2751 N N . VAL A 1 345 ? 32.167 -9.421 -10.516 1.00 93.06 345 VAL A N 1
ATOM 2752 C CA . VAL A 1 345 ? 32.046 -10.684 -11.259 1.00 93.06 345 VAL A CA 1
ATOM 2753 C C . VAL A 1 345 ? 31.535 -10.408 -12.668 1.00 93.06 345 VAL A C 1
ATOM 2755 O O . VAL A 1 345 ? 30.455 -9.849 -12.850 1.00 93.06 345 VAL A O 1
ATOM 2758 N N . GLU A 1 346 ? 32.306 -10.829 -13.663 1.00 94.19 346 GLU A N 1
ATOM 2759 C CA . GLU A 1 346 ? 31.917 -10.839 -15.068 1.00 94.19 346 GLU A CA 1
ATOM 2760 C C . GLU A 1 346 ? 31.325 -12.211 -15.418 1.00 94.19 346 GLU A C 1
ATOM 2762 O O . GLU A 1 346 ? 31.970 -13.241 -15.211 1.00 94.19 346 GLU A O 1
ATOM 2767 N N . LEU A 1 347 ? 30.100 -12.234 -15.949 1.00 94.88 347 LEU A N 1
ATOM 2768 C CA . LEU A 1 347 ? 29.403 -13.448 -16.382 1.00 94.88 347 LEU A CA 1
ATOM 2769 C C . LEU A 1 347 ? 29.021 -13.317 -17.860 1.00 94.88 347 LEU A C 1
ATOM 2771 O O . LEU A 1 347 ? 28.206 -12.464 -18.211 1.00 94.88 347 LEU A O 1
ATOM 2775 N N . ASN A 1 348 ? 29.566 -14.184 -18.715 1.00 94.25 348 ASN A N 1
ATOM 2776 C CA . ASN A 1 348 ? 29.230 -14.232 -20.139 1.00 94.25 348 ASN A CA 1
ATOM 2777 C C . ASN A 1 348 ? 28.251 -15.374 -20.407 1.00 94.25 348 ASN A C 1
ATOM 2779 O O . ASN A 1 348 ? 28.507 -16.515 -20.025 1.00 94.25 348 ASN A O 1
ATOM 2783 N N . PHE A 1 349 ? 27.145 -15.083 -21.090 1.00 92.44 349 PHE A N 1
ATOM 2784 C CA . PHE A 1 349 ? 26.093 -16.051 -21.405 1.00 92.44 349 PHE A CA 1
ATOM 2785 C C . PHE A 1 349 ? 26.015 -16.310 -22.910 1.00 92.44 349 PHE A C 1
ATOM 2787 O O . PHE A 1 349 ? 26.223 -15.409 -23.722 1.00 92.44 349 PHE A O 1
ATOM 2794 N N . ALA A 1 350 ? 25.671 -17.538 -23.288 1.00 90.88 350 ALA A N 1
ATOM 2795 C CA . ALA A 1 350 ? 25.398 -17.893 -24.669 1.00 90.88 350 ALA A CA 1
ATOM 2796 C C . ALA A 1 350 ? 24.139 -17.159 -25.143 1.00 90.88 350 ALA A C 1
ATOM 2798 O O . ALA A 1 350 ? 23.122 -17.124 -24.442 1.00 90.88 350 ALA A O 1
ATOM 2799 N N . LYS A 1 351 ? 24.196 -16.590 -26.349 1.00 86.12 351 LYS A N 1
ATOM 2800 C CA . LYS A 1 351 ? 23.039 -15.937 -26.959 1.00 86.12 351 LYS A CA 1
ATOM 2801 C C . LYS A 1 351 ? 21.956 -16.990 -27.204 1.00 86.12 351 LYS A C 1
ATOM 2803 O O . LYS A 1 351 ? 22.198 -17.966 -27.908 1.00 86.12 351 LYS A O 1
ATOM 2808 N N . ALA A 1 352 ? 20.772 -16.798 -26.626 1.00 74.94 352 ALA A N 1
ATOM 2809 C CA . ALA A 1 352 ? 19.625 -17.636 -26.955 1.00 74.94 352 ALA A CA 1
ATOM 2810 C C . ALA A 1 352 ? 19.282 -17.449 -28.442 1.00 74.94 352 ALA A C 1
ATOM 2812 O O . ALA A 1 352 ? 19.099 -16.313 -28.893 1.00 74.94 352 ALA A O 1
ATOM 2813 N N . HIS A 1 353 ? 19.205 -18.544 -29.202 1.00 66.75 353 HIS A N 1
ATOM 2814 C CA . HIS A 1 353 ? 18.528 -18.522 -30.496 1.00 66.75 353 HIS A CA 1
ATOM 2815 C C . HIS A 1 353 ? 17.042 -18.253 -30.223 1.00 66.75 353 HIS A C 1
ATOM 2817 O O . HIS A 1 353 ? 16.452 -18.913 -29.368 1.00 66.75 353 HIS A O 1
ATOM 2823 N N . ARG A 1 354 ? 16.500 -17.203 -30.849 1.00 56.00 354 ARG A N 1
ATOM 2824 C CA . ARG A 1 354 ? 15.091 -16.818 -30.711 1.00 56.00 354 ARG A CA 1
ATOM 2825 C C . ARG A 1 354 ? 14.176 -17.827 -31.371 1.00 56.00 354 ARG A C 1
ATOM 2827 O O . ARG A 1 354 ? 14.545 -18.271 -32.479 1.00 56.00 354 ARG A O 1
#

Secondary structure (DSSP, 8-state):
-HHHHHHHHHHHHHHHHHHHHHHHHHHHHHHHHHHHHHHHHHTTSHHIIIIIHHHHHHHH--TTTGGGHHHIIIIIHHHHHHHHHHHHHHHHHHHTT--S-SHHHHHHHHHTSEEEE-GGG-EEEHHHHHHHHHHHHHHHHHHHHHHHHHHTT--HHHHHHTT--HHHHHHHHHHHHHHHHHHHHHHHHTGGG-TTSTHHHHHT--HHHHHHHHHHHHHHHHHHHHHHHHHHHHHHHHTT-GGGGG---SSS--HHHHHHHHHHHHHHHHHTSHHHHHH-HHHHHHHGGGHHHHHHHHHHHHHHHHHTTTHHHHHHHHHHHHHHHHHTT----EEEEEE-TTS-EEEEEPPPP-

pLDDT: mean 85.98, std 13.45, range [39.91, 98.12]

Sequence (354 aa):
MDVILSSSFKKHGAEKLTRVWLWAMRVVLVVVFMGWLMMWIMLPTKTYTNKWNAMITKATDSTFLGRQGTRTLVFAFPILFIAVGGCLYLHLLQISGERNSGGFSRRLNAWRRPVLVRGPLGVLSAMEIAFSLQFLALVIWALSVYISVGFSKINSKTAAKDGVKLWQAKLLDSALRLGLVGNICCAFLFFPVTRSSSLLPLIGLTSESSIKYHIWLGHLVMTLFSAHGLCFIVAWASTGQISQMLKWDAIGVSNVAGELALLSGMAMWVMTVPRIRRRMFELFFYSHQLYVLFLFFYLLHVGIAFFCYILPGVYLFLVDRFLRFLQSRQRVKLVSARLLPSESVELNFAKAHR